Protein AF-Q54TP8-F1 (afdb_monomer_lite)

pLDDT: mean 72.84, std 18.99, range [37.91, 97.94]

Structure (mmCIF, N/CA/C/O backbone):
data_AF-Q54TP8-F1
#
_entry.id   AF-Q54TP8-F1
#
loop_
_atom_site.group_PDB
_atom_site.id
_atom_site.type_symbol
_atom_site.label_atom_id
_atom_site.label_alt_id
_atom_site.label_comp_id
_atom_site.label_asym_id
_atom_site.label_entity_id
_atom_site.label_seq_id
_atom_site.pdbx_PDB_ins_code
_atom_site.Cartn_x
_atom_site.Cartn_y
_atom_site.Cartn_z
_atom_site.occupancy
_atom_site.B_iso_or_equiv
_atom_site.auth_seq_id
_atom_site.auth_comp_id
_atom_site.auth_asym_id
_atom_site.auth_atom_id
_atom_site.pdbx_PDB_model_num
ATOM 1 N N . MET A 1 1 ? -31.332 37.525 30.337 1.00 57.44 1 MET A N 1
ATOM 2 C CA . MET A 1 1 ? -31.772 38.684 29.534 1.00 57.44 1 MET A CA 1
ATOM 3 C C . MET A 1 1 ? -30.845 38.764 28.338 1.00 57.44 1 MET A C 1
ATOM 5 O O . MET A 1 1 ? -29.649 38.846 28.588 1.00 57.44 1 MET A O 1
ATOM 9 N N . GLY A 1 2 ? -31.410 38.711 27.125 1.00 66.12 2 GLY A N 1
ATOM 10 C CA . GLY A 1 2 ? -30.726 38.804 25.822 1.00 66.12 2 GLY A CA 1
ATOM 11 C C . GLY A 1 2 ? -30.040 37.493 25.449 1.00 66.12 2 GLY A C 1
ATOM 12 O O . GLY A 1 2 ? -29.080 37.130 26.119 1.00 66.12 2 GLY A O 1
ATOM 13 N N . ASP A 1 3 ? -30.580 36.634 24.582 1.00 55.31 3 ASP A N 1
ATOM 14 C CA . ASP A 1 3 ? -30.895 36.825 23.150 1.00 55.31 3 ASP A CA 1
ATOM 15 C C . ASP A 1 3 ? -29.700 37.393 22.379 1.00 55.31 3 ASP A C 1
ATOM 17 O O . ASP A 1 3 ? -29.298 38.522 22.631 1.00 55.31 3 ASP A O 1
ATOM 21 N N . ASP A 1 4 ? -29.116 36.577 21.494 1.00 69.31 4 ASP A N 1
ATOM 22 C CA . ASP A 1 4 ? -28.854 36.977 20.109 1.00 69.31 4 ASP A CA 1
ATOM 23 C C . ASP A 1 4 ? -28.395 35.774 19.270 1.00 69.31 4 ASP A C 1
ATOM 25 O O . ASP A 1 4 ? -27.324 35.184 19.440 1.00 69.31 4 ASP A O 1
ATOM 29 N N . GLU A 1 5 ? -29.291 35.419 18.357 1.00 64.38 5 GLU A N 1
ATOM 30 C CA . GLU A 1 5 ? -29.108 34.558 17.203 1.00 64.38 5 GLU A CA 1
ATOM 31 C C . GLU A 1 5 ? -28.088 35.181 16.234 1.00 64.38 5 GLU A C 1
ATOM 33 O O . GLU A 1 5 ? -28.060 36.391 16.017 1.00 64.38 5 GLU A O 1
ATOM 38 N N . SER A 1 6 ? -27.277 34.352 15.577 1.00 70.69 6 SER A N 1
ATOM 39 C CA . SER A 1 6 ? -26.667 34.742 14.302 1.00 70.69 6 SER A CA 1
ATOM 40 C C . SER A 1 6 ? -26.663 33.561 13.341 1.00 70.69 6 SER A C 1
ATOM 42 O O . SER A 1 6 ? -25.730 32.761 13.263 1.00 70.69 6 SER A O 1
ATOM 44 N N . ASP A 1 7 ? -27.763 33.477 12.597 1.00 67.62 7 ASP A N 1
ATOM 45 C CA . ASP A 1 7 ? -27.861 32.753 11.340 1.00 67.62 7 ASP A CA 1
ATOM 46 C C . ASP A 1 7 ? -26.843 33.314 10.346 1.00 67.62 7 ASP A C 1
ATOM 48 O O . ASP A 1 7 ? -26.877 34.499 10.009 1.00 67.62 7 ASP A O 1
ATOM 52 N N . ASN A 1 8 ? -25.962 32.462 9.819 1.00 70.31 8 ASN A N 1
ATOM 53 C CA . ASN A 1 8 ? -25.185 32.811 8.635 1.00 70.31 8 ASN A CA 1
ATOM 54 C C . ASN A 1 8 ? -25.385 31.767 7.539 1.00 70.31 8 ASN A C 1
ATOM 56 O O . ASN A 1 8 ? -24.716 30.738 7.437 1.00 70.31 8 ASN A O 1
ATOM 60 N N . ASN A 1 9 ? -26.392 32.092 6.743 1.00 61.91 9 ASN A N 1
ATOM 61 C CA . ASN A 1 9 ? -26.850 31.458 5.530 1.00 61.91 9 ASN A CA 1
ATOM 62 C C . ASN A 1 9 ? -25.880 31.843 4.398 1.00 61.91 9 ASN A C 1
ATOM 64 O O . ASN A 1 9 ? -25.822 33.014 4.028 1.00 61.91 9 ASN A O 1
ATOM 68 N N . ASN A 1 10 ? -25.117 30.903 3.828 1.00 66.81 10 ASN A N 1
ATOM 69 C CA . ASN A 1 10 ? -24.428 31.173 2.562 1.00 66.81 10 ASN A CA 1
ATOM 70 C C . ASN A 1 10 ? -24.664 30.057 1.546 1.00 66.81 10 ASN A C 1
ATOM 72 O O . ASN A 1 10 ? -24.000 29.023 1.492 1.00 66.81 10 ASN A O 1
ATOM 76 N N . ASN A 1 11 ? -25.695 30.337 0.765 1.00 61.53 11 ASN A N 1
ATOM 77 C CA . ASN A 1 11 ? -26.184 29.662 -0.411 1.00 61.53 11 ASN A CA 1
ATOM 78 C C . ASN A 1 11 ? -25.248 30.013 -1.581 1.00 61.53 11 ASN A C 1
ATOM 80 O O . ASN A 1 11 ? -25.174 31.183 -1.954 1.00 61.53 11 ASN A O 1
ATOM 84 N N . ASN A 1 12 ? -24.543 29.049 -2.184 1.00 63.78 12 ASN A N 1
ATOM 85 C CA . ASN A 1 12 ? -24.011 29.279 -3.527 1.00 63.78 12 ASN A CA 1
ATOM 86 C C . ASN A 1 12 ? -24.252 28.092 -4.458 1.00 63.78 12 ASN A C 1
ATOM 88 O O . ASN A 1 12 ? -23.698 27.001 -4.333 1.00 63.78 12 ASN A O 1
ATOM 92 N N . ASN A 1 13 ? -25.142 28.396 -5.385 1.00 60.69 13 ASN A N 1
ATOM 93 C CA . ASN A 1 13 ? -25.721 27.621 -6.450 1.00 60.69 13 ASN A CA 1
ATOM 94 C C . ASN A 1 13 ? -24.788 27.739 -7.664 1.00 60.69 13 ASN A C 1
ATOM 96 O O . ASN A 1 13 ? -24.567 28.852 -8.137 1.00 60.69 13 ASN A O 1
ATOM 100 N N . ASN A 1 14 ? -24.251 26.639 -8.204 1.00 64.75 14 ASN A N 1
ATOM 101 C CA . ASN A 1 14 ? -23.833 26.674 -9.604 1.00 64.75 14 ASN A CA 1
ATOM 102 C C . ASN A 1 14 ? -24.170 25.384 -10.351 1.00 64.75 14 ASN A C 1
ATOM 104 O O . ASN A 1 14 ? -23.615 24.308 -10.145 1.00 64.75 14 ASN A O 1
ATOM 108 N N . ASN A 1 15 ? -25.135 25.596 -11.227 1.00 61.22 15 ASN A N 1
ATOM 109 C CA . ASN A 1 15 ? -25.787 24.741 -12.184 1.00 61.22 15 ASN A CA 1
ATOM 110 C C . ASN A 1 15 ? -24.964 24.763 -13.483 1.00 61.22 15 ASN A C 1
ATOM 112 O O . ASN A 1 15 ? -24.790 25.845 -14.036 1.00 61.22 15 ASN A O 1
ATOM 116 N N . ASN A 1 16 ? -24.503 23.624 -14.017 1.00 58.94 16 ASN A N 1
ATOM 117 C CA . ASN A 1 16 ? -24.503 23.485 -15.477 1.00 58.94 16 ASN A CA 1
ATOM 118 C C . ASN A 1 16 ? -24.543 22.034 -15.980 1.00 58.94 16 ASN A C 1
ATOM 120 O O . ASN A 1 16 ? -23.569 21.284 -15.979 1.00 58.94 16 ASN A O 1
ATOM 124 N N . ASN A 1 17 ? -25.740 21.730 -16.447 1.00 55.47 17 ASN A N 1
ATOM 125 C CA . ASN A 1 17 ? -26.197 20.755 -17.417 1.00 55.47 17 ASN A CA 1
ATOM 126 C C . ASN A 1 17 ? -25.267 20.608 -18.649 1.00 55.47 17 ASN A C 1
ATOM 128 O O . ASN A 1 17 ? -25.002 21.597 -19.328 1.00 55.47 17 ASN A O 1
ATOM 132 N N . ASN A 1 18 ? -24.866 19.386 -19.030 1.00 61.72 18 ASN A N 1
ATOM 133 C CA . ASN A 1 18 ? -24.857 19.057 -20.459 1.00 61.72 18 ASN A CA 1
ATOM 134 C C . ASN A 1 18 ? -25.112 17.572 -20.741 1.00 61.72 18 ASN A C 1
ATOM 136 O O . ASN A 1 18 ? -24.352 16.671 -20.394 1.00 61.72 18 ASN A O 1
ATOM 140 N N . ASN A 1 19 ? -26.235 17.408 -21.414 1.00 57.72 19 ASN A N 1
ATOM 141 C CA . ASN A 1 19 ? -26.894 16.244 -21.949 1.00 57.72 19 ASN A CA 1
ATOM 142 C C . ASN A 1 19 ? -26.177 15.808 -23.239 1.00 57.72 19 ASN A C 1
ATOM 144 O O . ASN A 1 19 ? -26.088 16.608 -24.168 1.00 57.72 19 ASN A O 1
ATOM 148 N N . ASN A 1 20 ? -25.712 14.559 -23.357 1.00 61.12 20 ASN A N 1
ATOM 149 C CA . ASN A 1 20 ? -25.677 13.956 -24.688 1.00 61.12 20 ASN A CA 1
ATOM 150 C C . ASN A 1 20 ? -25.974 12.456 -24.676 1.00 61.12 20 ASN A C 1
ATOM 152 O O . ASN A 1 20 ? -25.238 11.619 -24.157 1.00 61.12 20 ASN A O 1
ATOM 156 N N . ASN A 1 21 ? -27.117 12.202 -25.285 1.00 58.47 21 ASN A N 1
ATOM 157 C CA . ASN A 1 21 ? -27.838 10.980 -25.531 1.00 58.47 21 ASN A CA 1
ATOM 158 C C . ASN A 1 21 ? -27.274 10.319 -26.801 1.00 58.47 21 ASN A C 1
ATOM 160 O O . ASN A 1 21 ? -27.244 10.974 -27.839 1.00 58.47 21 ASN A O 1
ATOM 164 N N . ASN A 1 22 ? -26.869 9.044 -26.764 1.00 60.72 22 ASN A N 1
ATOM 165 C CA . ASN A 1 22 ? -26.889 8.226 -27.985 1.00 60.72 22 ASN A CA 1
ATOM 166 C C . ASN A 1 22 ? -27.047 6.722 -27.706 1.00 60.72 22 ASN A C 1
ATOM 168 O O . ASN A 1 22 ? -26.102 5.939 -27.689 1.00 60.72 22 ASN A O 1
ATOM 172 N N . ASN A 1 23 ? -28.298 6.366 -27.442 1.00 59.50 23 ASN A N 1
ATOM 173 C CA . ASN A 1 23 ? -29.047 5.257 -28.028 1.00 59.50 23 ASN A CA 1
ATOM 174 C C . ASN A 1 23 ? -28.339 4.431 -29.138 1.00 59.50 23 ASN A C 1
ATOM 176 O O . ASN A 1 23 ? -28.183 4.933 -30.247 1.00 59.50 23 ASN A O 1
ATOM 180 N N . ASN A 1 24 ? -28.025 3.147 -28.893 1.00 59.34 24 ASN A N 1
ATOM 181 C CA . ASN A 1 24 ? -28.313 2.072 -29.862 1.00 59.34 24 ASN A CA 1
ATOM 182 C C . ASN A 1 24 ? -28.157 0.653 -29.266 1.00 59.34 24 ASN A C 1
ATOM 184 O O . ASN A 1 24 ? -27.062 0.292 -28.851 1.00 59.34 24 ASN A O 1
ATOM 188 N N . ASN A 1 25 ? -29.255 -0.121 -29.314 1.00 56.53 25 ASN A N 1
ATOM 189 C CA . ASN A 1 25 ? -29.382 -1.549 -29.684 1.00 56.53 25 ASN A CA 1
ATOM 190 C C . ASN A 1 25 ? -28.410 -2.612 -29.118 1.00 56.53 25 ASN A C 1
ATOM 192 O O . ASN A 1 25 ? -27.203 -2.461 -29.161 1.00 56.53 25 ASN A O 1
ATOM 196 N N . ASN A 1 26 ? -28.797 -3.845 -28.789 1.00 53.12 26 ASN A N 1
ATOM 197 C CA . ASN A 1 26 ? -30.068 -4.565 -28.706 1.00 53.12 26 ASN A CA 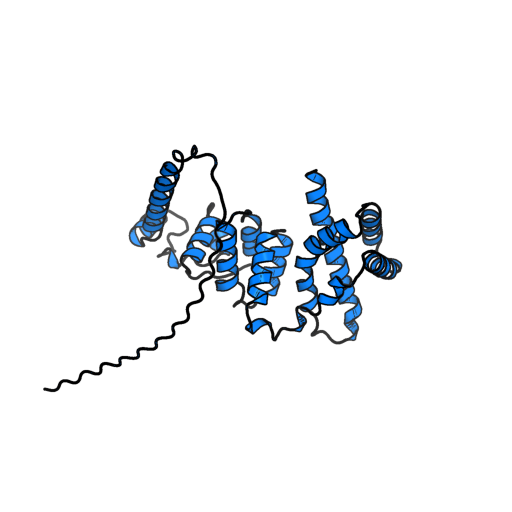1
ATOM 198 C C . ASN A 1 26 ? -29.696 -5.955 -28.142 1.00 53.12 26 ASN A C 1
ATOM 200 O O . ASN A 1 26 ? -28.798 -6.605 -28.667 1.00 53.12 26 ASN A O 1
ATOM 204 N N . ASN A 1 27 ? -30.396 -6.396 -27.100 1.00 49.09 27 ASN A N 1
ATOM 205 C CA . ASN A 1 27 ? -30.945 -7.748 -26.971 1.00 49.09 27 ASN A CA 1
ATOM 206 C C . ASN A 1 27 ? -30.057 -8.961 -27.353 1.00 49.09 27 ASN A C 1
ATOM 208 O O . ASN A 1 27 ? -30.131 -9.427 -28.486 1.00 49.09 27 ASN A O 1
ATOM 212 N N . ASN A 1 28 ? -29.355 -9.578 -26.387 1.00 54.19 28 ASN A N 1
ATOM 213 C CA . ASN A 1 28 ? -29.542 -11.020 -26.163 1.00 54.19 28 ASN A CA 1
ATOM 214 C C . ASN A 1 28 ? -28.994 -11.553 -24.822 1.00 54.19 28 ASN A C 1
ATOM 216 O O . ASN A 1 28 ? -27.861 -11.290 -24.432 1.00 54.19 28 ASN A O 1
ATOM 220 N N . ASN A 1 29 ? -29.793 -12.452 -24.247 1.00 51.81 29 ASN A N 1
ATOM 221 C CA . ASN A 1 29 ? -29.471 -13.495 -23.271 1.00 51.81 29 ASN A CA 1
ATOM 222 C C . ASN A 1 29 ? -29.528 -13.186 -21.760 1.00 51.81 29 ASN A C 1
ATOM 224 O O . ASN A 1 29 ? -28.560 -13.210 -21.001 1.00 51.81 29 ASN A O 1
ATOM 228 N N . ASN A 1 30 ? -30.778 -13.008 -21.346 1.00 58.78 30 ASN A N 1
ATOM 229 C CA . ASN A 1 30 ? -31.331 -13.086 -20.006 1.00 58.78 30 ASN A CA 1
ATOM 230 C C . ASN A 1 30 ? -31.269 -14.535 -19.456 1.00 58.78 30 ASN A C 1
ATOM 232 O O . ASN A 1 30 ? -32.257 -15.255 -19.561 1.00 58.78 30 ASN A O 1
ATOM 236 N N . ASN A 1 31 ? -30.136 -15.005 -18.908 1.00 58.94 31 ASN A N 1
ATOM 237 C CA . ASN A 1 31 ? -30.144 -16.263 -18.129 1.00 58.94 31 ASN A CA 1
ATOM 238 C C . ASN A 1 31 ? -29.062 -16.416 -17.040 1.00 58.94 31 ASN A C 1
ATOM 240 O O . ASN A 1 31 ? -28.617 -17.528 -16.774 1.00 58.94 31 ASN A O 1
ATOM 244 N N . ASN A 1 32 ? -28.624 -15.339 -16.377 1.00 57.62 32 ASN A N 1
ATOM 245 C CA . ASN A 1 32 ? -27.671 -15.477 -15.258 1.00 57.62 32 ASN A CA 1
ATOM 246 C C . ASN A 1 32 ? -28.102 -14.797 -13.949 1.00 57.62 32 ASN A C 1
ATOM 248 O O . ASN A 1 32 ? -27.278 -14.507 -13.085 1.00 57.62 32 ASN A O 1
ATOM 252 N N . ASN A 1 33 ? -29.402 -14.550 -13.769 1.00 59.94 33 ASN A N 1
ATOM 253 C CA . ASN A 1 33 ? -29.879 -13.716 -12.664 1.00 59.94 33 ASN A CA 1
ATOM 254 C C . ASN A 1 33 ? -30.047 -14.441 -11.313 1.00 59.94 33 ASN A C 1
ATOM 256 O O . ASN A 1 33 ? -30.589 -13.849 -10.386 1.00 59.94 33 ASN A O 1
ATOM 260 N N . ASN A 1 34 ? -29.595 -15.695 -11.166 1.00 64.25 34 ASN A N 1
ATOM 261 C CA . ASN A 1 34 ? -29.827 -16.457 -9.929 1.00 64.25 34 ASN A CA 1
ATOM 262 C C . ASN A 1 34 ? -28.586 -16.700 -9.056 1.00 64.25 34 ASN A C 1
ATOM 264 O O . ASN A 1 34 ? -28.716 -17.290 -7.989 1.00 64.25 34 ASN A O 1
ATOM 268 N N . ASN A 1 35 ? -27.396 -16.223 -9.448 1.00 58.62 35 ASN A N 1
ATOM 269 C CA . ASN A 1 35 ? -26.186 -16.419 -8.633 1.00 58.62 35 ASN A CA 1
ATOM 270 C C . ASN A 1 35 ? -25.758 -15.186 -7.816 1.00 58.62 35 ASN A C 1
ATOM 272 O O . ASN A 1 35 ? -24.772 -15.239 -7.086 1.00 58.62 35 ASN A O 1
ATOM 276 N N . ASN A 1 36 ? -26.499 -14.073 -7.893 1.00 62.78 36 ASN A N 1
ATOM 277 C CA . ASN A 1 36 ? -26.079 -12.825 -7.246 1.00 62.78 36 ASN A CA 1
ATOM 278 C C . ASN A 1 36 ? -26.488 -12.710 -5.764 1.00 62.78 36 ASN A C 1
ATOM 280 O O . ASN A 1 36 ? -26.006 -11.829 -5.057 1.00 62.78 36 ASN A O 1
ATOM 284 N N . ASN A 1 37 ? -27.351 -13.600 -5.255 1.00 68.00 37 ASN A N 1
ATOM 285 C CA . ASN A 1 37 ? -27.858 -13.459 -3.885 1.00 68.00 37 ASN A CA 1
ATOM 286 C C . ASN A 1 37 ? -26.892 -14.000 -2.813 1.00 68.00 37 ASN A C 1
ATOM 288 O O . ASN A 1 37 ? -26.963 -13.592 -1.655 1.00 68.00 37 ASN A O 1
ATOM 292 N N . ASN A 1 38 ? -25.950 -14.878 -3.181 1.00 68.88 38 ASN A N 1
ATOM 293 C CA . ASN A 1 38 ? -25.043 -15.484 -2.200 1.00 68.88 38 ASN A CA 1
ATOM 294 C C . ASN A 1 38 ? -23.896 -14.546 -1.784 1.00 68.88 38 ASN A C 1
ATOM 296 O O . ASN A 1 38 ? -23.359 -14.665 -0.684 1.00 68.88 38 ASN A O 1
ATOM 300 N N . ASN A 1 39 ? -23.558 -13.559 -2.621 1.00 71.69 39 ASN A N 1
ATOM 301 C CA . ASN A 1 39 ? -22.473 -12.621 -2.323 1.00 71.69 39 ASN A CA 1
ATOM 302 C C . ASN A 1 39 ? -22.847 -11.615 -1.216 1.00 71.69 39 ASN A C 1
ATOM 304 O O . ASN A 1 39 ? -21.978 -11.060 -0.546 1.00 71.69 39 ASN A O 1
ATOM 308 N N . ASN A 1 40 ? -24.147 -11.412 -0.973 1.00 79.94 40 ASN A N 1
ATOM 309 C CA . ASN A 1 40 ? -24.623 -10.414 -0.018 1.00 79.94 40 ASN A CA 1
ATOM 310 C C . ASN A 1 40 ? -24.490 -10.872 1.452 1.00 79.94 40 ASN A C 1
ATOM 312 O O . ASN A 1 40 ? -24.347 -10.041 2.349 1.00 79.94 40 ASN A O 1
ATOM 316 N N . ASN A 1 41 ? -24.498 -12.186 1.717 1.00 81.56 41 ASN A N 1
ATOM 317 C CA . ASN A 1 41 ? -24.356 -12.720 3.078 1.00 81.56 41 ASN A CA 1
ATOM 318 C C . ASN A 1 41 ? -22.909 -12.674 3.590 1.00 81.56 41 ASN A C 1
ATOM 320 O O . ASN A 1 41 ? -22.696 -12.346 4.758 1.00 81.56 41 ASN A O 1
ATOM 324 N N . ASN A 1 42 ? -21.916 -12.926 2.729 1.00 82.88 42 ASN A N 1
ATOM 325 C CA . ASN A 1 42 ? -20.504 -12.857 3.126 1.00 82.88 42 ASN A CA 1
ATOM 326 C C . ASN A 1 42 ? -20.114 -11.445 3.582 1.00 82.88 42 ASN A C 1
ATOM 328 O O . ASN A 1 42 ? -19.457 -11.292 4.610 1.00 82.88 42 ASN A O 1
ATOM 332 N N . ASN A 1 43 ? -20.622 -10.418 2.895 1.00 87.69 43 ASN A N 1
ATOM 333 C CA . ASN A 1 43 ? -20.353 -9.025 3.244 1.00 87.69 43 ASN A CA 1
ATOM 334 C C . ASN A 1 43 ? -20.926 -8.646 4.628 1.00 87.69 43 ASN A C 1
ATOM 336 O O . ASN A 1 43 ? -20.295 -7.921 5.392 1.00 87.69 43 ASN A O 1
ATOM 340 N N . LYS A 1 44 ? -22.095 -9.185 5.020 1.00 91.88 44 LYS A N 1
ATOM 341 C CA . LYS A 1 44 ? -22.668 -8.939 6.361 1.00 91.88 44 LYS A CA 1
ATOM 342 C C . LYS A 1 44 ? -21.796 -9.510 7.478 1.00 91.88 44 LYS A C 1
ATOM 344 O O . LYS A 1 44 ? -21.578 -8.828 8.478 1.00 91.88 44 LYS A O 1
ATOM 349 N N . ASN A 1 45 ? -21.295 -10.734 7.307 1.00 91.00 45 ASN A N 1
ATOM 350 C CA . ASN A 1 45 ? -20.427 -11.373 8.297 1.00 91.00 45 ASN A CA 1
ATOM 351 C C . ASN A 1 45 ? -19.091 -10.639 8.426 1.00 91.00 45 ASN A C 1
ATOM 353 O O . ASN A 1 45 ? -18.612 -10.449 9.540 1.00 91.00 45 ASN A O 1
ATOM 357 N N . GLU A 1 46 ? -18.527 -10.171 7.313 1.00 88.81 46 GLU A N 1
ATOM 358 C CA . GLU A 1 46 ? -17.303 -9.370 7.315 1.00 88.81 46 GLU A CA 1
ATOM 359 C C . GLU A 1 46 ? -17.500 -8.028 8.041 1.00 88.81 46 GLU A C 1
ATOM 361 O O . GLU A 1 46 ? -16.712 -7.668 8.916 1.00 88.81 46 GLU A O 1
ATOM 366 N N . ILE A 1 47 ? -18.600 -7.320 7.759 1.00 90.88 47 ILE A N 1
ATOM 367 C CA . ILE A 1 47 ? -18.950 -6.078 8.465 1.00 90.88 47 ILE A CA 1
ATOM 368 C C . ILE A 1 47 ? -19.098 -6.327 9.973 1.00 90.88 47 ILE A C 1
ATOM 370 O O . ILE A 1 47 ? -18.616 -5.529 10.777 1.00 90.88 47 ILE A O 1
ATOM 374 N N . LEU A 1 48 ? -19.766 -7.414 10.376 1.00 91.94 48 LEU A N 1
ATOM 375 C CA . LEU A 1 48 ? -19.913 -7.776 11.789 1.00 91.94 48 LEU A CA 1
ATOM 376 C C . LEU A 1 48 ? -18.568 -8.130 12.430 1.00 91.94 48 LEU A C 1
ATOM 378 O O . LEU A 1 48 ? -18.297 -7.670 13.537 1.00 91.94 48 LEU A O 1
ATOM 382 N N . PHE A 1 49 ? -17.716 -8.882 11.731 1.00 91.81 49 PHE A N 1
ATOM 383 C CA . PHE A 1 49 ? -16.375 -9.225 12.197 1.00 91.81 49 PHE A CA 1
ATOM 384 C C . PHE A 1 49 ? -15.560 -7.966 12.507 1.00 91.81 49 PHE A C 1
ATOM 386 O O . PHE A 1 49 ? -15.085 -7.818 13.631 1.00 91.81 49 PHE A O 1
ATOM 393 N N . TRP A 1 50 ? -15.471 -7.017 11.570 1.00 91.19 50 TRP A N 1
ATOM 394 C CA . TRP A 1 50 ? -14.714 -5.780 11.789 1.00 91.19 50 TRP A CA 1
ATOM 395 C C . TRP A 1 50 ? -15.335 -4.882 12.861 1.00 91.19 50 TRP A C 1
ATOM 397 O O . TRP A 1 50 ? -14.609 -4.241 13.617 1.00 91.19 50 TRP A O 1
ATOM 407 N N . LYS A 1 51 ? -16.668 -4.869 12.999 1.00 91.31 51 LYS A N 1
ATOM 408 C CA . LYS A 1 51 ? -17.337 -4.173 14.113 1.00 91.31 51 LYS A CA 1
ATOM 409 C C . LYS A 1 51 ? -16.945 -4.747 15.473 1.00 91.31 51 LYS A C 1
ATOM 411 O O . LYS A 1 51 ? -16.693 -3.981 16.398 1.00 91.31 51 LYS A O 1
ATOM 416 N N . VAL A 1 52 ? -16.892 -6.073 15.593 1.00 88.62 52 VAL A N 1
ATOM 417 C CA . VAL A 1 52 ? -16.451 -6.748 16.822 1.00 88.62 52 VAL A CA 1
ATOM 418 C C . VAL A 1 52 ? -14.962 -6.503 17.059 1.00 88.62 52 VAL A C 1
ATOM 420 O O . VAL A 1 52 ? -14.575 -6.167 18.173 1.00 88.62 52 VAL A O 1
ATOM 423 N N . PHE A 1 53 ? -14.142 -6.599 16.012 1.00 88.31 53 PHE A N 1
ATOM 424 C CA . PHE A 1 53 ? -12.695 -6.399 16.092 1.00 88.31 53 PHE A CA 1
ATOM 425 C C . PHE A 1 53 ? -12.310 -4.976 16.520 1.00 88.31 53 PHE A C 1
ATOM 427 O O . PHE A 1 53 ? -11.348 -4.798 17.255 1.00 88.31 53 PHE A O 1
ATOM 434 N N . ARG A 1 54 ? -13.075 -3.960 16.105 1.00 89.31 54 ARG A N 1
ATOM 435 C CA . ARG A 1 54 ? -12.857 -2.555 16.494 1.00 89.31 54 ARG A CA 1
ATOM 436 C C . ARG A 1 54 ? -13.476 -2.182 17.845 1.00 89.31 54 ARG A C 1
ATOM 438 O O . ARG A 1 54 ? -13.237 -1.085 18.338 1.00 89.31 54 ARG A O 1
ATOM 445 N N . ASN A 1 55 ? -14.297 -3.045 18.447 1.00 91.38 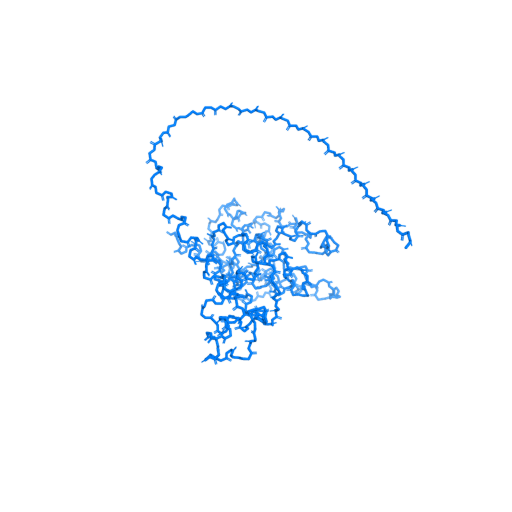55 ASN A N 1
ATOM 446 C CA . ASN A 1 55 ? -14.882 -2.764 19.754 1.00 91.38 55 ASN A CA 1
ATOM 447 C C . ASN A 1 55 ? -13.806 -2.889 20.840 1.00 91.38 55 ASN A C 1
ATOM 449 O O . ASN A 1 55 ? -13.326 -3.987 21.091 1.00 91.38 55 ASN A O 1
ATOM 453 N N . ILE A 1 56 ? -13.476 -1.785 21.513 1.00 87.44 56 ILE A N 1
ATOM 454 C CA . ILE A 1 56 ? -12.384 -1.708 22.499 1.00 87.44 56 ILE A CA 1
ATOM 455 C C . ILE A 1 56 ? -12.504 -2.781 23.592 1.00 87.44 56 ILE A C 1
ATOM 457 O O . ILE A 1 56 ? -11.531 -3.465 23.901 1.00 87.44 56 ILE A O 1
ATOM 461 N N . TYR A 1 57 ? -13.700 -2.986 24.152 1.00 90.94 57 TYR A N 1
ATOM 462 C CA . TYR A 1 57 ? -13.904 -3.949 25.237 1.00 90.94 57 TYR A CA 1
ATOM 463 C C . TYR A 1 57 ? -13.735 -5.394 24.770 1.00 90.94 57 TYR A C 1
ATOM 465 O O . TYR A 1 57 ? -13.059 -6.180 25.435 1.00 90.94 57 TYR A O 1
ATOM 473 N N . ILE A 1 58 ? -14.327 -5.744 23.625 1.00 88.81 58 ILE A N 1
ATOM 474 C CA . ILE A 1 58 ? -14.220 -7.100 23.076 1.00 88.81 58 ILE A CA 1
ATOM 475 C C . ILE A 1 58 ? -12.796 -7.359 22.584 1.00 88.81 58 ILE A C 1
ATOM 477 O O . ILE A 1 58 ? -12.246 -8.418 22.871 1.00 88.81 58 ILE A O 1
ATOM 481 N N . PHE A 1 59 ? -12.179 -6.391 21.904 1.00 86.12 59 PHE A N 1
ATOM 482 C CA . PHE A 1 59 ? -10.790 -6.465 21.464 1.00 86.12 59 PHE A CA 1
ATOM 483 C C . PHE A 1 59 ? -9.871 -6.721 22.656 1.00 86.12 59 PHE A C 1
ATOM 485 O O . PHE A 1 59 ? -9.186 -7.739 22.684 1.00 86.12 59 PHE A O 1
ATOM 492 N N . LYS A 1 60 ? -9.931 -5.877 23.692 1.00 85.69 60 LYS A N 1
ATOM 493 C CA . LYS A 1 60 ? -9.126 -6.044 24.904 1.00 85.69 60 LYS A CA 1
ATOM 494 C C . LYS A 1 60 ? -9.361 -7.398 25.569 1.00 85.69 60 LYS A C 1
ATOM 496 O O . LYS A 1 60 ? -8.402 -8.028 25.992 1.00 85.69 60 LYS A O 1
ATOM 501 N N . TYR A 1 61 ? -10.607 -7.867 25.642 1.00 86.38 61 TYR A N 1
ATOM 502 C CA . TYR A 1 61 ? -10.930 -9.168 26.234 1.00 86.38 61 TYR A CA 1
ATOM 503 C C . TYR A 1 61 ? -10.399 -10.354 25.411 1.00 86.38 61 TYR A C 1
ATOM 505 O O . TYR A 1 61 ? -9.869 -11.310 25.969 1.00 86.38 61 TYR A O 1
ATOM 513 N N . ILE A 1 62 ? -10.506 -10.301 24.080 1.00 84.88 62 ILE A N 1
ATOM 514 C CA . ILE A 1 62 ? -9.959 -11.335 23.191 1.00 84.88 62 ILE A CA 1
ATOM 515 C C . ILE A 1 62 ? -8.428 -11.325 23.266 1.00 84.88 62 ILE A C 1
ATOM 517 O O . ILE 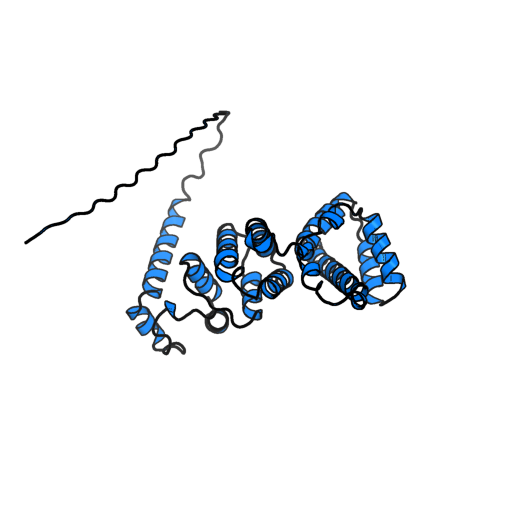A 1 62 ? -7.810 -12.379 23.417 1.00 84.88 62 ILE A O 1
ATOM 521 N N . PHE A 1 63 ? -7.817 -10.142 23.190 1.00 81.88 63 PHE A N 1
ATOM 522 C CA . PHE A 1 63 ? -6.371 -9.965 23.091 1.00 81.88 63 PHE A CA 1
ATOM 523 C C . PHE A 1 63 ? -5.637 -9.916 24.435 1.00 81.88 63 PHE A C 1
ATOM 525 O O . PHE A 1 63 ? -4.409 -9.983 24.439 1.00 81.88 63 PHE A O 1
ATOM 532 N N . SER A 1 64 ? -6.338 -9.913 25.576 1.00 83.94 64 SER A N 1
ATOM 533 C CA . SER A 1 64 ? -5.710 -9.941 26.908 1.00 83.94 64 SER A CA 1
ATOM 534 C C . SER A 1 64 ? -4.842 -11.176 27.139 1.00 83.94 64 SER A C 1
ATOM 536 O O . SER A 1 64 ? -3.951 -11.147 27.979 1.00 83.94 64 SER A O 1
ATOM 538 N N . ASN A 1 65 ? -5.101 -12.261 26.404 1.00 80.94 65 ASN A N 1
ATOM 539 C CA . ASN A 1 65 ? -4.337 -13.509 26.475 1.00 80.94 65 ASN A CA 1
ATOM 540 C C . ASN A 1 65 ? -3.224 -13.606 25.419 1.00 80.94 65 ASN A C 1
ATOM 542 O O . ASN A 1 65 ? -2.537 -14.623 25.333 1.00 80.94 65 ASN A O 1
ATOM 546 N N . PHE A 1 66 ? -3.058 -12.583 24.581 1.00 80.44 66 PHE A N 1
ATOM 547 C CA . PHE A 1 66 ? -2.070 -12.565 23.510 1.00 80.44 66 PHE A CA 1
ATOM 548 C C . PHE A 1 66 ? -0.901 -11.650 23.878 1.00 80.44 66 PHE A C 1
ATOM 550 O O . PHE A 1 66 ? -1.003 -10.795 24.751 1.00 80.44 66 PHE A O 1
ATOM 557 N N . LYS A 1 67 ? 0.207 -11.777 23.139 1.00 77.12 67 LYS A N 1
ATOM 558 C CA . LYS A 1 67 ? 1.398 -10.907 23.236 1.00 77.12 67 LYS A CA 1
ATOM 559 C C . LYS A 1 67 ? 1.075 -9.400 23.144 1.00 77.12 67 LYS A C 1
ATOM 561 O O . LYS A 1 67 ? 1.896 -8.570 23.502 1.00 77.12 67 LYS A O 1
ATOM 566 N N . TYR A 1 68 ? -0.116 -9.068 22.658 1.00 68.69 68 TYR A N 1
ATOM 567 C CA . TYR A 1 68 ? -0.625 -7.722 22.429 1.00 68.69 68 TYR A CA 1
ATOM 568 C C . TYR A 1 68 ? -1.568 -7.233 23.523 1.00 68.69 68 TYR A C 1
ATOM 570 O O . TYR A 1 68 ? -2.296 -6.279 23.287 1.00 68.69 68 TYR A O 1
ATOM 578 N N . SER A 1 69 ? -1.536 -7.827 24.719 1.00 75.25 69 SER A N 1
ATOM 579 C CA . SER A 1 69 ? -2.275 -7.314 25.878 1.00 75.25 69 SER A CA 1
ATOM 580 C C . SER A 1 69 ? -1.919 -5.863 26.231 1.00 75.25 69 SER A C 1
ATOM 582 O O . SER A 1 69 ? -2.689 -5.200 26.919 1.00 75.25 69 SER A O 1
ATOM 584 N N . GLU A 1 70 ? -0.745 -5.391 25.794 1.00 76.12 70 GLU A N 1
ATOM 585 C CA . GLU A 1 70 ? -0.297 -4.001 25.939 1.00 76.12 70 GLU A CA 1
ATOM 586 C C . GLU A 1 70 ? -1.060 -3.027 25.037 1.00 76.12 70 GLU A C 1
ATOM 588 O O . GLU A 1 70 ? -1.204 -1.866 25.407 1.00 76.12 70 GLU A O 1
ATOM 593 N N . TYR A 1 71 ? -1.563 -3.486 23.885 1.00 74.25 71 TYR A N 1
ATOM 594 C CA . TYR A 1 71 ? -2.408 -2.659 23.033 1.00 74.25 71 TYR A CA 1
ATOM 595 C C . TYR A 1 71 ? -3.776 -2.537 23.688 1.00 74.25 71 TYR A C 1
ATOM 597 O O . TYR A 1 71 ? -4.504 -3.522 23.852 1.00 74.25 71 TYR A O 1
ATOM 605 N N . SER A 1 72 ? -4.116 -1.317 24.083 1.00 76.62 72 SER A N 1
ATOM 606 C CA . SER A 1 72 ? -5.387 -1.039 24.728 1.00 76.62 72 SER A CA 1
ATOM 607 C C . SER A 1 72 ? -6.525 -0.993 23.705 1.00 76.62 72 SER A C 1
ATOM 609 O O . SER A 1 72 ? -7.659 -1.355 24.031 1.00 76.62 72 SER A O 1
ATOM 611 N N . GLU A 1 73 ? -6.209 -0.630 22.454 1.00 85.94 73 GLU A N 1
ATOM 612 C CA . GLU A 1 73 ? -7.192 -0.348 21.408 1.00 85.94 73 GLU A CA 1
ATOM 613 C C . GLU A 1 73 ? -6.701 -0.761 20.010 1.00 85.94 73 GLU A C 1
ATOM 615 O O . GLU A 1 73 ? -5.513 -0.701 19.693 1.00 85.94 73 GLU A O 1
ATOM 620 N N . TYR A 1 74 ? -7.635 -1.134 19.125 1.00 90.00 74 TYR A N 1
ATOM 621 C CA . TYR A 1 74 ? -7.327 -1.416 17.716 1.00 90.00 74 TYR A CA 1
ATOM 622 C C . TYR A 1 74 ? -6.655 -0.222 17.027 1.00 90.00 74 TYR A C 1
ATOM 624 O O . TYR A 1 74 ? -5.818 -0.409 16.144 1.00 90.00 74 TYR A O 1
ATOM 632 N N . ASP A 1 75 ? -6.991 1.005 17.423 1.00 91.31 75 ASP A N 1
ATOM 633 C CA . ASP A 1 75 ? -6.447 2.225 16.830 1.00 91.31 75 ASP A CA 1
ATOM 634 C C . ASP A 1 75 ? -4.946 2.407 17.099 1.00 91.31 75 ASP A C 1
ATOM 636 O O . ASP A 1 75 ? -4.241 2.896 16.216 1.00 91.31 75 ASP A O 1
ATOM 640 N N . GLU A 1 76 ? -4.429 1.876 18.212 1.00 92.00 76 GLU A N 1
ATOM 641 C CA . GLU A 1 76 ? -2.996 1.867 18.548 1.00 92.00 76 GLU A CA 1
ATOM 642 C C . GLU A 1 76 ? -2.174 0.893 17.689 1.00 92.00 76 GLU A C 1
ATOM 644 O O . GLU A 1 76 ? -0.946 0.971 17.642 1.00 92.00 76 GLU A O 1
ATOM 649 N N . LEU A 1 77 ? -2.829 -0.034 16.982 1.00 92.62 77 LEU A N 1
ATOM 650 C CA . LEU A 1 77 ? -2.172 -0.916 16.024 1.00 92.62 77 LEU A CA 1
ATOM 651 C C . LEU A 1 77 ? -1.893 -0.150 14.718 1.00 92.62 77 LEU A C 1
ATOM 653 O O . LEU A 1 77 ? -2.614 -0.291 13.730 1.00 92.62 77 LEU A O 1
ATOM 657 N N . ASP A 1 78 ? -0.881 0.713 14.727 1.00 95.56 78 ASP A N 1
ATOM 658 C CA . ASP A 1 78 ? -0.564 1.640 13.633 1.00 95.56 78 ASP A CA 1
ATOM 659 C C . ASP A 1 78 ? 0.727 1.267 12.874 1.00 95.56 78 ASP A C 1
ATOM 661 O O . ASP A 1 78 ? 0.850 1.524 11.675 1.00 95.56 78 ASP A O 1
ATOM 665 N N . SER A 1 79 ? 1.686 0.629 13.546 1.00 95.56 79 SER A N 1
ATOM 666 C CA . SER A 1 79 ? 2.971 0.249 12.960 1.00 95.56 79 SER A CA 1
ATOM 667 C C . SER A 1 79 ? 2.812 -0.899 11.969 1.00 95.56 79 SER A C 1
ATOM 669 O O . SER A 1 79 ? 2.580 -2.051 12.347 1.00 95.56 79 SER A O 1
ATOM 671 N N . ILE A 1 80 ? 3.016 -0.600 10.684 1.00 96.12 80 ILE A N 1
ATOM 672 C CA . ILE A 1 80 ? 2.951 -1.588 9.596 1.00 96.12 80 ILE A CA 1
ATOM 673 C C . ILE A 1 80 ? 3.932 -2.746 9.832 1.00 96.12 80 ILE A C 1
ATOM 675 O O . ILE A 1 80 ? 3.606 -3.900 9.553 1.00 96.12 80 ILE A O 1
ATOM 679 N N . ASP A 1 81 ? 5.122 -2.453 10.361 1.00 95.94 81 ASP A N 1
ATOM 680 C CA . ASP A 1 81 ? 6.130 -3.470 10.674 1.00 95.94 81 ASP A CA 1
ATOM 681 C C . ASP A 1 81 ? 5.629 -4.455 11.723 1.00 95.94 81 ASP A C 1
ATOM 683 O O . ASP A 1 81 ? 5.790 -5.667 11.557 1.00 95.94 81 ASP A O 1
ATOM 687 N N . ASN A 1 82 ? 5.021 -3.932 12.792 1.00 94.44 82 ASN A N 1
ATOM 688 C CA . ASN A 1 82 ? 4.447 -4.765 13.836 1.00 94.44 82 ASN A CA 1
ATOM 689 C C . ASN A 1 82 ? 3.303 -5.579 13.239 1.00 94.44 82 ASN A C 1
ATOM 691 O O . ASN A 1 82 ? 3.370 -6.798 13.283 1.00 94.44 82 ASN A O 1
ATOM 695 N N . ILE A 1 83 ? 2.342 -4.947 12.554 1.00 95.44 83 ILE A N 1
ATOM 696 C CA . ILE A 1 83 ? 1.193 -5.642 11.953 1.00 95.44 83 ILE A CA 1
ATOM 697 C C . ILE A 1 83 ? 1.626 -6.834 11.084 1.00 95.44 83 ILE A C 1
ATOM 699 O O . ILE A 1 83 ? 1.113 -7.938 11.259 1.00 95.44 83 ILE A O 1
ATOM 703 N N . ILE A 1 84 ? 2.584 -6.648 10.168 1.00 96.38 84 ILE A N 1
ATOM 704 C CA . ILE A 1 84 ? 3.038 -7.729 9.275 1.00 96.38 84 ILE A CA 1
ATOM 705 C C . ILE A 1 84 ? 3.790 -8.826 10.031 1.00 96.38 84 ILE A C 1
ATOM 707 O O . ILE A 1 84 ? 3.619 -10.006 9.725 1.00 96.38 84 ILE A O 1
ATOM 711 N N . ARG A 1 85 ? 4.650 -8.457 10.986 1.00 94.88 85 ARG A N 1
ATOM 712 C CA . ARG A 1 85 ? 5.443 -9.425 11.758 1.00 94.88 85 ARG A CA 1
ATOM 713 C C . ARG A 1 85 ? 4.562 -10.280 12.664 1.00 94.88 85 ARG A C 1
ATOM 715 O O . ARG A 1 85 ? 4.837 -11.460 12.863 1.00 94.88 85 ARG A O 1
ATOM 722 N N . ASP A 1 86 ? 3.539 -9.655 13.221 1.00 93.00 86 ASP A N 1
ATOM 723 C CA . ASP A 1 86 ? 2.856 -10.134 14.407 1.00 93.00 86 ASP A CA 1
ATOM 724 C C . ASP A 1 86 ? 1.486 -10.765 14.106 1.00 93.00 86 ASP A C 1
ATOM 726 O O . ASP A 1 86 ? 0.987 -11.551 14.915 1.00 93.00 86 ASP A O 1
ATOM 730 N N . TYR A 1 87 ? 0.907 -10.486 12.931 1.00 91.62 87 TYR A N 1
ATOM 731 C CA . TYR A 1 87 ? -0.404 -10.985 12.515 1.00 91.62 87 TYR A CA 1
ATOM 732 C C . TYR A 1 87 ? -0.317 -11.729 11.179 1.00 91.62 87 TYR A C 1
ATOM 734 O O . TYR A 1 87 ? 0.043 -11.165 10.146 1.00 91.62 87 TYR A O 1
ATOM 742 N N . LYS A 1 88 ? -0.745 -13.001 11.158 1.00 93.62 88 LYS A N 1
ATOM 743 C CA . LYS A 1 88 ? -0.791 -13.818 9.926 1.00 93.62 88 LYS A CA 1
ATOM 744 C C . LYS A 1 88 ? -1.680 -13.192 8.839 1.00 93.62 88 LYS A C 1
ATOM 746 O O . LYS A 1 88 ? -1.413 -13.362 7.654 1.00 93.62 88 LYS A O 1
ATOM 751 N N . ASN A 1 89 ? -2.722 -12.467 9.243 1.00 93.69 89 ASN A N 1
ATOM 752 C CA . ASN A 1 89 ? -3.620 -11.690 8.386 1.00 93.69 89 ASN A CA 1
ATOM 753 C C . ASN A 1 89 ? -3.253 -10.191 8.345 1.00 93.69 89 ASN A C 1
ATOM 755 O O . ASN A 1 89 ? -4.116 -9.363 8.061 1.00 93.69 89 ASN A O 1
ATOM 759 N N . GLY A 1 90 ? -1.995 -9.825 8.617 1.00 95.81 90 GLY A N 1
ATOM 760 C CA . GLY A 1 90 ? -1.565 -8.428 8.723 1.00 95.81 90 GLY A CA 1
ATOM 761 C C . GLY A 1 90 ? -1.863 -7.581 7.480 1.00 95.81 90 GLY A C 1
ATOM 762 O O . GLY A 1 90 ? -2.206 -6.411 7.607 1.00 95.81 90 GLY A O 1
ATOM 763 N N . ILE A 1 91 ? -1.829 -8.173 6.280 1.00 97.50 91 ILE A N 1
ATOM 764 C CA . ILE A 1 91 ? -2.220 -7.481 5.039 1.00 97.50 91 ILE A CA 1
ATOM 765 C C . ILE A 1 91 ? -3.687 -7.034 5.071 1.00 97.50 91 ILE A C 1
ATOM 767 O O . ILE A 1 91 ? -3.985 -5.917 4.658 1.00 97.50 91 ILE A O 1
ATOM 771 N N . GLU A 1 92 ? -4.591 -7.861 5.595 1.00 96.31 92 GLU A N 1
ATOM 772 C CA . GLU A 1 92 ? -6.015 -7.521 5.691 1.00 96.31 92 GLU A CA 1
ATOM 773 C C . GLU A 1 92 ? -6.267 -6.462 6.771 1.00 96.31 92 GLU A C 1
ATOM 775 O O . GLU A 1 92 ? -7.059 -5.551 6.557 1.00 96.31 92 GLU A O 1
ATOM 780 N N . ILE A 1 93 ? -5.518 -6.495 7.880 1.00 95.94 93 ILE A N 1
ATOM 781 C CA . ILE A 1 93 ? -5.541 -5.423 8.892 1.00 95.94 93 ILE A CA 1
ATOM 782 C C . ILE A 1 93 ? -5.110 -4.085 8.273 1.00 95.94 93 ILE A C 1
ATOM 784 O O . ILE A 1 93 ? -5.755 -3.064 8.497 1.00 95.94 93 ILE A O 1
ATOM 788 N N . ILE A 1 94 ? -4.041 -4.082 7.468 1.00 97.69 94 ILE A N 1
ATOM 789 C CA . ILE A 1 94 ? -3.559 -2.873 6.785 1.00 97.69 94 ILE A CA 1
ATOM 790 C C . ILE A 1 94 ? -4.594 -2.369 5.777 1.00 97.69 94 ILE A C 1
ATOM 792 O O . ILE A 1 94 ? -4.855 -1.169 5.730 1.00 97.69 94 ILE A O 1
ATOM 796 N N . LYS A 1 95 ? -5.210 -3.256 4.985 1.00 97.69 95 LYS A N 1
ATOM 797 C CA . LYS A 1 95 ? -6.298 -2.875 4.070 1.00 97.69 95 LYS A CA 1
ATOM 798 C C . LYS A 1 95 ? -7.467 -2.241 4.806 1.00 97.69 95 LYS A C 1
ATOM 800 O O . LYS A 1 95 ? -7.952 -1.202 4.361 1.00 97.69 95 LYS A O 1
ATOM 805 N N . ASP A 1 96 ? -7.881 -2.829 5.926 1.00 96.31 96 ASP A N 1
ATOM 806 C CA . ASP A 1 96 ? -8.965 -2.293 6.744 1.00 96.31 96 ASP A CA 1
ATOM 807 C C . ASP A 1 96 ? -8.629 -0.886 7.259 1.00 96.31 96 ASP A C 1
ATOM 809 O O . ASP A 1 96 ? -9.411 0.040 7.045 1.00 96.31 96 ASP A O 1
ATOM 813 N N . LYS A 1 97 ? -7.417 -0.693 7.802 1.00 97.06 97 LYS A N 1
ATOM 814 C CA . LYS A 1 97 ? -6.909 0.617 8.254 1.00 97.06 97 LYS A CA 1
ATOM 815 C C . LYS A 1 97 ? -6.884 1.662 7.138 1.00 97.06 97 LYS A C 1
ATOM 817 O O . LYS A 1 97 ? -7.262 2.809 7.362 1.00 97.06 97 LYS A O 1
ATOM 822 N N . VAL A 1 98 ? -6.458 1.285 5.930 1.00 97.19 98 VAL A N 1
ATOM 823 C CA . VAL A 1 98 ? -6.460 2.186 4.764 1.00 97.19 98 VAL A CA 1
ATOM 824 C C . VAL A 1 98 ? -7.887 2.557 4.367 1.00 97.19 98 VAL A C 1
ATOM 826 O O . VAL A 1 98 ? -8.173 3.732 4.136 1.00 97.19 98 VAL A O 1
ATOM 829 N N . LYS A 1 99 ? -8.791 1.574 4.336 1.00 96.12 99 LYS A N 1
ATOM 830 C CA . LYS A 1 99 ? -10.206 1.758 3.991 1.00 96.12 99 LYS A CA 1
ATOM 831 C C . LYS A 1 99 ? -10.931 2.654 4.999 1.00 96.12 99 LYS A C 1
ATOM 833 O O . LYS A 1 99 ? -11.783 3.442 4.595 1.00 96.12 99 LYS A O 1
ATOM 838 N N . SER A 1 100 ? -10.595 2.559 6.288 1.00 95.50 100 SER A N 1
ATOM 839 C CA . SER A 1 100 ? -11.113 3.438 7.347 1.00 95.50 100 SER A CA 1
ATOM 840 C C . SER A 1 100 ? -10.358 4.762 7.483 1.00 95.50 100 SER A C 1
ATOM 842 O O . SER A 1 100 ? -10.741 5.580 8.316 1.00 95.50 100 SER A O 1
ATOM 844 N N . ASN A 1 101 ? -9.309 4.990 6.683 1.00 96.12 101 ASN A N 1
ATOM 845 C CA . ASN A 1 101 ? -8.421 6.149 6.782 1.00 96.12 101 ASN A CA 1
ATOM 846 C C . ASN A 1 101 ? -7.809 6.335 8.190 1.00 96.12 101 ASN A C 1
ATOM 848 O O . ASN A 1 101 ? -7.600 7.456 8.652 1.00 96.12 101 ASN A O 1
ATOM 852 N N . SER A 1 102 ? -7.535 5.228 8.882 1.00 95.69 102 SER A N 1
ATOM 853 C CA . SER A 1 102 ? -6.897 5.212 10.202 1.00 95.69 102 SER A CA 1
ATOM 854 C C . SER A 1 102 ? -5.396 5.505 10.100 1.00 95.69 102 SER A C 1
ATOM 856 O O . SER A 1 102 ? -4.784 5.325 9.045 1.00 95.69 102 SER A O 1
ATOM 858 N N . SER A 1 103 ? -4.763 5.932 11.194 1.00 95.31 103 SER A N 1
ATOM 859 C CA . SER A 1 103 ? -3.316 6.163 11.214 1.00 95.31 103 SER A CA 1
ATOM 860 C C . SER A 1 103 ? -2.530 4.871 10.974 1.00 95.31 103 SER A C 1
ATOM 862 O O . SER A 1 103 ? -2.837 3.820 11.535 1.00 95.31 103 SER A O 1
ATOM 864 N N . LEU A 1 104 ? -1.493 4.975 10.143 1.00 96.69 104 LEU A N 1
ATOM 865 C CA . LEU A 1 104 ? -0.486 3.941 9.934 1.00 96.69 104 LEU A CA 1
ATOM 866 C C . LEU A 1 104 ? 0.892 4.598 9.946 1.00 96.69 104 LEU A C 1
ATOM 868 O O . LEU A 1 104 ? 1.097 5.629 9.298 1.00 96.69 104 LEU A O 1
ATOM 872 N N . SER A 1 105 ? 1.836 3.988 10.649 1.00 95.12 105 SER A N 1
ATOM 873 C CA . SER A 1 105 ? 3.222 4.433 10.724 1.00 95.12 105 SER A CA 1
ATOM 874 C C . SER A 1 105 ? 4.146 3.460 9.986 1.00 95.12 105 SER A C 1
ATOM 876 O O . SER A 1 105 ? 3.978 2.235 9.998 1.00 95.12 105 SER A O 1
ATOM 878 N N . PHE A 1 106 ? 5.131 4.025 9.282 1.00 91.88 106 PHE A N 1
ATOM 879 C CA . PHE A 1 106 ? 6.155 3.263 8.573 1.00 91.88 106 PHE A CA 1
ATOM 880 C C . PHE A 1 106 ? 7.391 3.133 9.455 1.00 91.88 106 PHE A C 1
ATOM 882 O O . PHE A 1 106 ? 8.009 4.138 9.797 1.00 91.88 106 PHE A O 1
ATOM 889 N N . GLY A 1 107 ? 7.781 1.900 9.771 1.00 88.31 107 GLY A N 1
ATOM 890 C CA . GLY A 1 107 ? 9.111 1.618 10.299 1.00 88.31 107 GLY A CA 1
ATOM 891 C C . GLY A 1 107 ? 10.090 1.386 9.148 1.00 88.31 107 GLY A C 1
ATOM 892 O O . GLY A 1 107 ? 10.674 2.312 8.587 1.00 88.31 107 GLY A O 1
ATOM 893 N N . ASN A 1 108 ? 10.259 0.127 8.763 1.00 90.06 108 ASN A N 1
ATOM 894 C CA . ASN A 1 108 ? 11.182 -0.325 7.740 1.00 90.06 108 ASN A CA 1
ATOM 895 C C . ASN A 1 108 ? 10.506 -0.442 6.365 1.00 90.06 108 ASN A C 1
ATOM 897 O O . ASN A 1 108 ? 9.392 -0.936 6.197 1.00 90.06 108 ASN A O 1
ATOM 901 N N . THR A 1 109 ? 11.253 -0.105 5.320 1.00 91.19 109 THR A N 1
ATOM 902 C CA . THR A 1 109 ? 10.833 -0.259 3.922 1.00 91.19 109 THR A CA 1
ATOM 903 C C . THR A 1 109 ? 10.672 -1.728 3.502 1.00 91.19 109 THR A C 1
ATOM 905 O O . THR A 1 109 ? 10.011 -2.017 2.504 1.00 91.19 109 THR A O 1
ATOM 908 N N . LYS A 1 110 ? 11.210 -2.687 4.272 1.00 94.38 110 LYS A N 1
ATOM 909 C CA . LYS A 1 110 ? 10.985 -4.130 4.067 1.00 94.38 110 LYS A CA 1
ATOM 910 C C . LYS A 1 110 ? 9.501 -4.506 4.124 1.00 94.38 110 LYS A C 1
ATOM 912 O O . LYS A 1 110 ? 9.057 -5.288 3.288 1.00 94.38 110 LYS A O 1
ATOM 917 N N . SER A 1 111 ? 8.736 -3.925 5.041 1.00 95.12 111 SER A N 1
ATOM 918 C CA . SER A 1 111 ? 7.312 -4.239 5.210 1.00 95.12 111 SER A CA 1
ATOM 919 C C . SER A 1 111 ? 6.464 -3.700 4.060 1.00 95.12 111 SER A C 1
ATOM 921 O O . SER A 1 111 ? 5.560 -4.381 3.585 1.00 95.12 111 SER A O 1
ATOM 923 N N . LEU A 1 112 ? 6.839 -2.541 3.503 1.00 95.00 112 LEU A N 1
ATOM 924 C CA . LEU A 1 112 ? 6.248 -2.025 2.262 1.00 95.00 112 LEU A CA 1
ATOM 925 C C . LEU A 1 112 ? 6.400 -3.005 1.101 1.00 95.00 112 LEU A C 1
ATOM 927 O O . LEU A 1 112 ? 5.462 -3.226 0.339 1.00 95.00 112 LEU A O 1
ATOM 931 N N . LYS A 1 113 ? 7.587 -3.606 0.967 1.00 94.81 113 LYS A N 1
ATOM 932 C CA . LYS A 1 113 ? 7.830 -4.610 -0.067 1.00 94.81 113 LYS A CA 1
ATOM 933 C C . LYS A 1 113 ? 6.875 -5.801 0.098 1.00 94.81 113 LYS A C 1
ATOM 935 O O . LYS A 1 113 ? 6.288 -6.219 -0.893 1.00 94.81 113 LYS A O 1
ATOM 940 N N . ILE A 1 114 ? 6.669 -6.281 1.328 1.00 96.56 114 ILE A N 1
ATOM 941 C CA . ILE A 1 114 ? 5.737 -7.381 1.624 1.00 96.56 114 ILE A CA 1
ATOM 942 C C . ILE A 1 114 ? 4.303 -7.007 1.228 1.00 96.56 114 ILE A C 1
ATOM 944 O O . ILE A 1 114 ? 3.629 -7.821 0.598 1.00 96.56 114 ILE A O 1
ATOM 948 N N . ILE A 1 115 ? 3.850 -5.782 1.525 1.00 97.44 115 ILE A N 1
ATOM 949 C CA . ILE A 1 115 ? 2.530 -5.297 1.083 1.00 97.44 115 ILE A CA 1
ATOM 950 C C . ILE A 1 115 ? 2.424 -5.405 -0.437 1.00 97.44 115 ILE A C 1
ATOM 952 O O . ILE A 1 115 ? 1.529 -6.072 -0.949 1.00 97.44 115 ILE A O 1
ATOM 956 N N . PHE A 1 116 ? 3.366 -4.811 -1.172 1.00 96.31 116 PHE A N 1
ATOM 957 C CA . PHE A 1 116 ? 3.304 -4.823 -2.631 1.00 96.31 116 PHE A CA 1
ATOM 958 C C . PHE A 1 116 ? 3.475 -6.226 -3.236 1.00 96.31 116 PHE A C 1
ATOM 960 O O . PHE A 1 116 ? 2.950 -6.468 -4.314 1.00 96.31 116 PHE A O 1
ATOM 967 N N . GLU A 1 117 ? 4.171 -7.162 -2.588 1.00 96.06 117 GLU A N 1
ATOM 968 C CA . GLU A 1 117 ? 4.277 -8.553 -3.064 1.00 96.06 117 GLU A CA 1
ATOM 969 C C . GLU A 1 117 ? 2.985 -9.363 -2.851 1.00 96.06 117 GLU A C 1
ATOM 971 O O . GLU A 1 117 ? 2.713 -10.282 -3.620 1.00 96.06 117 GLU A O 1
ATOM 976 N N . ASN A 1 118 ? 2.178 -9.031 -1.838 1.00 96.81 118 ASN A N 1
ATOM 977 C CA . ASN A 1 118 ? 0.973 -9.797 -1.488 1.00 96.81 118 ASN A CA 1
ATOM 978 C C . ASN A 1 118 ? -0.322 -9.257 -2.119 1.00 96.81 118 ASN A C 1
ATOM 980 O O . ASN A 1 118 ? -1.349 -9.938 -2.103 1.00 96.81 118 ASN A O 1
ATOM 984 N N . VAL A 1 119 ? -0.294 -8.054 -2.692 1.00 95.38 119 VAL A N 1
ATOM 985 C CA . VAL A 1 119 ? -1.462 -7.435 -3.330 1.00 95.38 119 VAL A CA 1
ATOM 986 C C . VAL A 1 119 ? -1.605 -7.930 -4.773 1.00 95.38 119 VAL A C 1
ATOM 988 O O . VAL A 1 119 ? -0.804 -7.591 -5.642 1.00 95.38 119 VAL A O 1
ATOM 991 N N . LYS A 1 120 ? -2.640 -8.737 -5.027 1.00 94.44 120 LYS A N 1
ATOM 992 C CA . LYS A 1 120 ? -2.958 -9.310 -6.348 1.00 94.44 120 LYS A CA 1
ATOM 993 C C . LYS A 1 120 ? -3.698 -8.315 -7.244 1.00 94.44 120 LYS A C 1
ATOM 995 O O . LYS A 1 120 ? -4.309 -7.373 -6.751 1.00 94.44 120 LYS A O 1
ATOM 1000 N N . GLU A 1 121 ? -3.713 -8.567 -8.549 1.00 93.56 121 GLU A N 1
ATOM 1001 C CA . GLU A 1 121 ? -4.445 -7.739 -9.513 1.00 93.56 121 GLU A CA 1
ATOM 1002 C C . GLU A 1 121 ? -5.965 -7.971 -9.409 1.00 93.56 121 GLU A C 1
ATOM 1004 O O . GLU A 1 121 ? -6.507 -8.899 -10.002 1.00 93.56 121 GLU A O 1
ATOM 1009 N N . THR A 1 122 ? -6.648 -7.139 -8.619 1.00 96.25 122 THR A N 1
ATOM 1010 C CA . THR A 1 122 ? -8.117 -7.067 -8.518 1.00 96.25 122 THR A CA 1
ATOM 1011 C C . THR A 1 122 ? -8.561 -5.603 -8.428 1.00 96.25 122 THR A C 1
ATOM 1013 O O . THR A 1 122 ? -7.772 -4.746 -8.025 1.00 96.25 122 THR A O 1
ATOM 1016 N N . GLU A 1 123 ? -9.817 -5.299 -8.769 1.00 95.94 123 GLU A N 1
ATOM 1017 C CA . GLU A 1 123 ? -10.367 -3.932 -8.665 1.00 95.94 123 GLU A CA 1
ATOM 1018 C C . GLU A 1 123 ? -10.314 -3.394 -7.226 1.00 95.94 123 GLU A C 1
ATOM 1020 O O . GLU A 1 123 ? -9.912 -2.255 -6.988 1.00 95.94 123 GLU A O 1
ATOM 1025 N N . GLU A 1 124 ? -10.636 -4.240 -6.244 1.00 95.75 124 GLU A N 1
ATOM 1026 C CA . GLU A 1 124 ? -10.545 -3.903 -4.820 1.00 95.75 124 GLU A CA 1
ATOM 1027 C C . GLU A 1 124 ? -9.111 -3.526 -4.414 1.00 95.75 124 GLU A C 1
ATOM 1029 O O . GLU A 1 124 ? -8.878 -2.505 -3.765 1.00 95.75 124 GLU A O 1
ATOM 1034 N N . ASN A 1 125 ? -8.127 -4.317 -4.848 1.00 97.31 125 ASN A N 1
ATOM 1035 C CA . ASN A 1 125 ? -6.722 -4.059 -4.555 1.00 97.31 125 ASN A CA 1
ATOM 1036 C C . ASN A 1 125 ? -6.199 -2.804 -5.267 1.00 97.31 125 ASN A C 1
ATOM 1038 O O . ASN A 1 125 ? -5.342 -2.107 -4.721 1.00 97.31 125 ASN A O 1
ATOM 1042 N N . GLN A 1 126 ? -6.724 -2.478 -6.450 1.00 97.06 126 GLN A N 1
ATOM 1043 C CA . GLN A 1 126 ? -6.410 -1.229 -7.139 1.00 97.06 126 GLN A CA 1
ATOM 1044 C C . GLN A 1 126 ? -6.900 -0.015 -6.338 1.00 97.06 126 GLN A C 1
ATOM 1046 O O . GLN A 1 126 ? -6.163 0.971 -6.205 1.00 97.06 126 GLN A O 1
ATOM 1051 N N . LEU A 1 127 ? -8.112 -0.087 -5.774 1.00 97.44 127 LEU A N 1
ATOM 1052 C CA . LEU A 1 127 ? -8.651 0.952 -4.894 1.00 97.44 127 LEU A CA 1
ATOM 1053 C C . LEU A 1 127 ? -7.807 1.083 -3.619 1.00 97.44 127 LEU A C 1
ATOM 1055 O O . LEU A 1 127 ? -7.370 2.190 -3.293 1.00 97.44 127 LEU A O 1
ATOM 1059 N N . PHE A 1 128 ? -7.502 -0.042 -2.963 1.00 97.94 128 PHE A N 1
ATOM 1060 C CA . PHE A 1 128 ? -6.619 -0.091 -1.795 1.00 97.94 128 PHE A CA 1
ATOM 1061 C C . PHE A 1 128 ? -5.256 0.554 -2.076 1.00 97.94 128 PHE A C 1
ATOM 1063 O O . PHE A 1 128 ? -4.845 1.449 -1.343 1.00 97.94 128 PHE A O 1
ATOM 1070 N N . LEU A 1 129 ? -4.560 0.159 -3.149 1.00 97.75 129 LEU A N 1
ATOM 1071 C CA . LEU A 1 129 ? -3.246 0.712 -3.499 1.00 97.75 129 LEU A CA 1
ATOM 1072 C C . LEU A 1 129 ? -3.320 2.209 -3.780 1.00 97.75 129 LEU A C 1
ATOM 1074 O O . LEU A 1 129 ? -2.415 2.955 -3.406 1.00 97.75 129 LEU A O 1
ATOM 1078 N N . THR A 1 130 ? -4.400 2.651 -4.423 1.00 96.88 130 THR A N 1
ATOM 1079 C CA . THR A 1 130 ? -4.600 4.064 -4.730 1.00 96.88 130 THR A CA 1
ATOM 1080 C C . THR A 1 130 ? -4.738 4.887 -3.448 1.00 96.88 130 THR A C 1
ATOM 1082 O O . THR A 1 130 ? -4.028 5.879 -3.276 1.00 96.88 130 THR A O 1
ATOM 1085 N N . GLN A 1 131 ? -5.579 4.438 -2.513 1.00 97.31 131 GLN A N 1
ATOM 1086 C CA . GLN A 1 131 ? -5.757 5.078 -1.205 1.00 97.31 131 GLN A CA 1
ATOM 1087 C C . GLN A 1 131 ? -4.481 5.008 -0.358 1.00 97.31 131 GLN A C 1
ATOM 1089 O O . GLN A 1 131 ? -4.033 6.022 0.175 1.00 97.31 131 GLN A O 1
ATOM 1094 N N . PHE A 1 132 ? -3.841 3.838 -0.293 1.00 97.56 132 PHE A N 1
ATOM 1095 C CA . PHE A 1 132 ? -2.618 3.619 0.475 1.00 97.56 132 PHE A CA 1
ATOM 1096 C C . PHE A 1 132 ? -1.481 4.543 0.018 1.00 97.56 132 PHE A C 1
ATOM 1098 O O . PHE A 1 132 ? -0.800 5.182 0.827 1.00 97.56 132 PHE A O 1
ATOM 1105 N N . ILE A 1 133 ? -1.284 4.660 -1.297 1.00 95.38 133 ILE A N 1
ATOM 1106 C CA . ILE A 1 133 ? -0.234 5.518 -1.841 1.00 95.38 133 ILE A CA 1
ATOM 1107 C C . ILE A 1 133 ? -0.569 6.996 -1.610 1.00 95.38 133 ILE A C 1
ATOM 1109 O O . ILE A 1 133 ? 0.293 7.767 -1.181 1.00 95.38 133 ILE A O 1
ATOM 1113 N N . ASN A 1 134 ? -1.812 7.396 -1.871 1.00 95.00 134 ASN A N 1
ATOM 1114 C CA . ASN A 1 134 ? -2.221 8.788 -1.740 1.00 95.00 134 ASN A CA 1
ATOM 1115 C C . ASN A 1 134 ? -2.137 9.289 -0.290 1.00 95.00 134 ASN A C 1
ATOM 1117 O O . ASN A 1 134 ? -1.592 10.365 -0.044 1.00 95.00 134 ASN A O 1
ATOM 1121 N N . ASN A 1 135 ? -2.633 8.498 0.662 1.00 94.62 135 ASN A N 1
ATOM 1122 C CA . ASN A 1 135 ? -2.796 8.942 2.045 1.00 94.62 135 ASN A CA 1
ATOM 1123 C C . ASN A 1 135 ? -1.485 8.838 2.836 1.00 94.62 135 ASN A C 1
ATOM 1125 O O . ASN A 1 135 ? -1.156 9.745 3.600 1.00 94.62 135 ASN A O 1
ATOM 1129 N N . TYR A 1 136 ? -0.702 7.777 2.610 1.00 93.69 136 TYR A N 1
ATOM 1130 C CA . TYR A 1 136 ? 0.447 7.462 3.464 1.00 93.69 136 TYR A CA 1
ATOM 1131 C C . TYR A 1 136 ? 1.792 7.604 2.743 1.00 93.69 136 TYR A C 1
ATOM 1133 O O . TYR A 1 136 ? 2.768 8.077 3.323 1.00 93.69 136 TYR A O 1
ATOM 1141 N N . CYS A 1 137 ? 1.873 7.233 1.464 1.00 89.81 137 CYS A N 1
ATOM 1142 C CA . CYS A 1 137 ? 3.160 7.184 0.769 1.00 89.81 137 CYS A CA 1
ATOM 1143 C C . CYS A 1 137 ? 3.661 8.568 0.335 1.00 89.81 137 CYS A C 1
ATOM 1145 O O . CYS A 1 137 ? 4.839 8.881 0.519 1.00 89.81 137 CYS A O 1
ATOM 1147 N N . LEU A 1 138 ? 2.790 9.405 -0.238 1.00 84.94 138 LEU A N 1
ATOM 1148 C CA . LEU A 1 138 ? 3.204 10.671 -0.857 1.00 84.94 138 LEU A CA 1
ATOM 1149 C C . LEU A 1 138 ? 3.548 11.785 0.136 1.00 84.94 138 LEU A C 1
ATOM 1151 O O . LEU A 1 138 ? 4.328 12.669 -0.202 1.00 84.94 138 LEU A O 1
ATOM 1155 N N . ASN A 1 139 ? 3.016 11.737 1.355 1.00 81.88 139 ASN A N 1
ATOM 1156 C CA . ASN A 1 139 ? 3.344 12.721 2.391 1.00 81.88 139 ASN A CA 1
ATOM 1157 C C . ASN A 1 139 ? 4.626 12.370 3.162 1.00 81.88 139 ASN A C 1
ATOM 1159 O O . ASN A 1 139 ? 5.076 13.146 3.999 1.00 81.88 139 ASN A O 1
ATOM 1163 N N . SER A 1 140 ? 5.220 11.205 2.893 1.00 79.56 140 SER A N 1
ATOM 1164 C CA . SER A 1 140 ? 6.415 10.742 3.589 1.00 79.56 140 SER A CA 1
ATOM 1165 C C . SER A 1 140 ? 7.695 11.179 2.870 1.00 79.56 140 SER A C 1
ATOM 1167 O O . SER A 1 140 ? 7.753 11.247 1.643 1.00 79.56 140 SER A O 1
ATOM 1169 N N . ASN A 1 141 ? 8.789 11.339 3.615 1.00 85.25 141 ASN A N 1
ATOM 1170 C CA . ASN A 1 141 ? 10.134 11.445 3.029 1.00 85.25 141 ASN A CA 1
ATOM 1171 C C . ASN A 1 141 ? 10.573 10.149 2.302 1.00 85.25 141 ASN A C 1
ATOM 1173 O O . ASN A 1 141 ? 11.661 10.089 1.733 1.00 85.25 141 ASN A O 1
ATOM 1177 N N . LEU A 1 142 ? 9.728 9.111 2.292 1.00 86.12 142 LEU A N 1
ATOM 1178 C CA . LEU A 1 142 ? 10.023 7.774 1.788 1.00 86.12 142 LEU A CA 1
ATOM 1179 C C . LEU A 1 142 ? 9.620 7.578 0.321 1.00 86.12 142 LEU A C 1
ATOM 1181 O O . LEU A 1 142 ? 9.710 6.458 -0.171 1.00 86.12 142 LEU A O 1
ATOM 1185 N N . VAL A 1 143 ? 9.204 8.611 -0.429 1.00 88.56 143 VAL A N 1
ATOM 1186 C CA . VAL A 1 143 ? 8.795 8.455 -1.848 1.00 88.56 143 VAL A CA 1
ATOM 1187 C C . VAL A 1 143 ? 9.881 7.749 -2.688 1.00 88.56 143 VAL A C 1
ATOM 1189 O O . VAL A 1 143 ? 9.582 7.010 -3.624 1.00 88.56 143 VAL A O 1
ATOM 1192 N N . GLY A 1 144 ? 11.168 7.959 -2.375 1.00 87.25 144 GLY A N 1
ATOM 1193 C CA . GLY A 1 144 ? 12.310 7.177 -2.891 1.00 87.25 144 GLY A CA 1
ATOM 1194 C C . GLY A 1 144 ? 12.201 5.687 -2.632 1.00 87.25 144 GLY A C 1
ATOM 1195 O O . GLY A 1 144 ? 12.253 4.879 -3.562 1.00 87.25 144 GLY A O 1
ATOM 1196 N N . ASP A 1 145 ? 12.043 5.346 -1.368 1.00 88.25 145 ASP A N 1
ATOM 1197 C CA . ASP A 1 145 ? 12.055 3.973 -0.905 1.00 88.25 145 ASP A CA 1
ATOM 1198 C C . ASP A 1 145 ? 10.792 3.214 -1.285 1.00 88.25 145 ASP A C 1
ATOM 1200 O O . ASP A 1 145 ? 10.891 2.075 -1.729 1.00 88.25 145 ASP A O 1
ATOM 1204 N N . ILE A 1 146 ? 9.627 3.856 -1.213 1.00 90.56 146 ILE A N 1
ATOM 1205 C CA . ILE A 1 146 ? 8.350 3.301 -1.671 1.00 90.56 146 ILE A CA 1
ATOM 1206 C C . ILE A 1 146 ? 8.450 2.913 -3.142 1.00 90.56 146 ILE A C 1
ATOM 1208 O O . ILE A 1 146 ? 8.161 1.772 -3.498 1.00 90.56 146 ILE A O 1
ATOM 1212 N N . PHE A 1 147 ? 8.933 3.826 -3.988 1.00 90.00 147 PHE A N 1
ATOM 1213 C CA . PHE A 1 147 ? 9.132 3.537 -5.402 1.00 90.00 147 PHE A CA 1
ATOM 1214 C C . PHE A 1 147 ? 10.102 2.359 -5.603 1.00 90.00 147 PHE A C 1
ATOM 1216 O O . PHE A 1 147 ? 9.797 1.422 -6.339 1.00 90.00 147 PHE A O 1
ATOM 1223 N N . ASN A 1 148 ? 11.233 2.335 -4.887 1.00 89.06 148 ASN A N 1
ATOM 1224 C CA . ASN A 1 148 ? 12.163 1.202 -4.932 1.00 89.06 148 ASN A CA 1
ATOM 1225 C C . ASN A 1 148 ? 11.517 -0.120 -4.475 1.00 89.06 148 ASN A C 1
ATOM 1227 O O . ASN A 1 148 ? 11.839 -1.173 -5.030 1.00 89.06 148 ASN A O 1
ATOM 1231 N N . CYS A 1 149 ? 10.632 -0.093 -3.477 1.00 92.12 149 CYS A N 1
ATOM 1232 C CA . CYS A 1 149 ? 9.908 -1.270 -2.999 1.00 92.12 149 CYS A CA 1
ATOM 1233 C C . CYS A 1 149 ? 8.909 -1.785 -4.037 1.00 92.12 149 CYS A C 1
ATOM 1235 O O . CYS A 1 149 ? 8.888 -2.991 -4.272 1.00 92.12 149 CYS A O 1
ATOM 1237 N N . ILE A 1 150 ? 8.172 -0.895 -4.708 1.00 90.88 150 ILE A N 1
ATOM 1238 C CA . ILE A 1 150 ? 7.265 -1.239 -5.817 1.00 90.88 150 ILE A CA 1
ATOM 1239 C C . ILE A 1 150 ? 8.033 -1.904 -6.970 1.00 90.88 150 ILE A C 1
ATOM 1241 O O . ILE A 1 150 ? 7.607 -2.922 -7.512 1.00 90.88 150 ILE A O 1
ATOM 1245 N N . ILE A 1 151 ? 9.202 -1.369 -7.332 1.00 86.81 151 ILE A N 1
ATOM 1246 C CA . ILE A 1 151 ? 10.043 -1.977 -8.373 1.00 86.81 151 ILE A CA 1
ATOM 1247 C C . ILE A 1 151 ? 10.535 -3.363 -7.937 1.00 86.81 151 ILE A C 1
ATOM 1249 O O . ILE A 1 151 ? 10.488 -4.313 -8.716 1.00 86.81 151 ILE A O 1
ATOM 1253 N N . LYS A 1 152 ? 10.997 -3.502 -6.688 1.00 88.44 152 LYS A N 1
ATOM 1254 C CA . LYS A 1 152 ? 11.499 -4.780 -6.157 1.00 88.44 152 LYS A CA 1
ATOM 1255 C C . LYS A 1 152 ? 10.414 -5.845 -6.015 1.00 88.44 152 LYS A C 1
ATOM 1257 O O . LYS A 1 152 ? 10.755 -7.020 -6.099 1.00 88.44 152 LYS A O 1
ATOM 1262 N N . SER A 1 153 ? 9.161 -5.460 -5.779 1.00 90.69 153 SER A N 1
ATOM 1263 C CA . SER A 1 153 ? 8.034 -6.397 -5.713 1.00 90.69 153 SER A CA 1
ATOM 1264 C C . SER A 1 153 ? 7.530 -6.822 -7.092 1.00 90.69 153 SER A C 1
ATOM 1266 O O . SER A 1 153 ? 6.754 -7.765 -7.183 1.00 90.69 153 SER A O 1
ATOM 1268 N N . SER A 1 154 ? 7.965 -6.154 -8.171 1.00 89.31 154 SER A N 1
ATOM 1269 C CA . SER A 1 154 ? 7.461 -6.382 -9.534 1.00 89.31 154 SER A CA 1
ATOM 1270 C C . SER A 1 154 ? 5.929 -6.273 -9.641 1.00 89.31 154 SER A C 1
ATOM 1272 O O . SER A 1 154 ? 5.319 -6.933 -10.479 1.00 89.31 154 SER A O 1
ATOM 1274 N N . ASN A 1 155 ? 5.297 -5.444 -8.797 1.00 90.19 155 ASN A N 1
ATOM 1275 C CA . ASN A 1 155 ? 3.848 -5.247 -8.805 1.00 90.19 155 ASN A CA 1
ATOM 1276 C C . ASN A 1 155 ? 3.460 -4.113 -9.773 1.00 90.19 155 ASN A C 1
ATOM 1278 O O . ASN A 1 155 ? 3.598 -2.926 -9.460 1.00 90.19 155 ASN A O 1
ATOM 1282 N N . LEU A 1 156 ? 2.969 -4.491 -10.958 1.00 89.19 156 LEU A N 1
ATOM 1283 C CA . LEU A 1 156 ? 2.598 -3.561 -12.029 1.00 89.19 156 LEU A CA 1
ATOM 1284 C C . LEU A 1 156 ? 1.417 -2.653 -11.647 1.00 89.19 156 LEU A C 1
ATOM 1286 O O . LEU A 1 156 ? 1.402 -1.472 -12.010 1.00 89.19 156 LEU A O 1
ATOM 1290 N N . MET A 1 157 ? 0.452 -3.175 -10.888 1.00 93.31 157 MET A N 1
ATOM 1291 C CA . MET A 1 157 ? -0.698 -2.409 -10.407 1.00 93.31 157 MET A CA 1
ATOM 1292 C C . MET A 1 157 ? -0.262 -1.312 -9.429 1.00 93.31 157 MET A C 1
ATOM 1294 O O . MET A 1 157 ? -0.594 -0.146 -9.636 1.00 93.31 157 MET A O 1
ATOM 1298 N N . ALA A 1 158 ? 0.557 -1.653 -8.427 1.00 94.00 158 ALA A N 1
ATOM 1299 C CA . ALA A 1 158 ? 1.084 -0.692 -7.453 1.00 94.00 158 ALA A CA 1
ATOM 1300 C C . ALA A 1 158 ? 1.882 0.426 -8.130 1.00 94.00 158 ALA A C 1
ATOM 1302 O O . ALA A 1 158 ? 1.738 1.602 -7.793 1.00 94.00 158 ALA A O 1
ATOM 1303 N N . LEU A 1 159 ? 2.682 0.070 -9.134 1.00 90.75 159 LEU A N 1
ATOM 1304 C CA . LEU A 1 159 ? 3.409 1.039 -9.938 1.00 90.75 159 LEU A CA 1
ATOM 1305 C C . LEU A 1 159 ? 2.482 1.963 -10.727 1.00 90.75 159 LEU A C 1
ATOM 1307 O O . LEU A 1 159 ? 2.701 3.174 -10.752 1.00 90.75 159 LEU A O 1
ATOM 1311 N N . THR A 1 160 ? 1.471 1.405 -11.389 1.00 90.62 160 THR A N 1
ATOM 1312 C CA . THR A 1 160 ? 0.527 2.189 -12.189 1.00 90.62 160 THR A CA 1
ATOM 1313 C C . THR A 1 160 ? -0.228 3.178 -11.303 1.00 90.62 160 THR A C 1
ATOM 1315 O O . THR A 1 160 ? -0.274 4.366 -11.629 1.00 90.62 160 THR A O 1
ATOM 1318 N N . SER A 1 161 ? -0.718 2.729 -10.141 1.00 94.06 161 SER A N 1
ATOM 1319 C CA . SER A 1 161 ? -1.325 3.600 -9.127 1.00 94.06 161 SER A CA 1
ATOM 1320 C C . SER A 1 161 ? -0.355 4.689 -8.666 1.00 94.06 161 SER A C 1
ATOM 1322 O O . SER A 1 161 ? -0.714 5.864 -8.668 1.00 94.06 161 SER A O 1
ATOM 1324 N N . PHE A 1 162 ? 0.897 4.337 -8.355 1.00 93.19 162 PHE A N 1
ATOM 1325 C CA . PHE A 1 162 ? 1.915 5.303 -7.936 1.00 93.19 162 PHE A CA 1
ATOM 1326 C C . PHE A 1 162 ? 2.149 6.402 -8.978 1.00 93.19 162 PHE A C 1
ATOM 1328 O O . PHE A 1 162 ? 2.127 7.585 -8.643 1.00 93.19 162 PHE A O 1
ATOM 1335 N N . ILE A 1 163 ? 2.331 6.027 -10.248 1.00 89.00 163 ILE A N 1
ATOM 1336 C CA . ILE A 1 163 ? 2.567 6.977 -11.343 1.00 89.00 163 ILE A CA 1
ATOM 1337 C C . ILE A 1 163 ? 1.357 7.891 -11.540 1.00 89.00 163 ILE A C 1
ATOM 1339 O O . ILE A 1 163 ? 1.530 9.097 -11.716 1.00 89.00 163 ILE A O 1
ATOM 1343 N N . ASN A 1 164 ? 0.144 7.335 -11.515 1.00 90.94 164 ASN A N 1
ATOM 1344 C CA . ASN A 1 164 ? -1.076 8.109 -11.724 1.00 90.94 164 ASN A CA 1
ATOM 1345 C C . ASN A 1 164 ? -1.257 9.170 -10.634 1.00 90.94 164 ASN A C 1
ATOM 1347 O O . ASN A 1 164 ? -1.460 10.339 -10.961 1.00 90.94 164 ASN A O 1
ATOM 1351 N N . ILE A 1 165 ? -1.094 8.792 -9.361 1.00 91.94 165 ILE A N 1
ATOM 1352 C CA . ILE A 1 165 ? -1.241 9.732 -8.240 1.00 91.94 165 ILE A CA 1
ATOM 1353 C C . ILE A 1 165 ? -0.110 10.769 -8.249 1.00 91.94 165 ILE A C 1
ATOM 1355 O O . ILE A 1 165 ? -0.338 11.956 -8.007 1.00 91.94 165 ILE A O 1
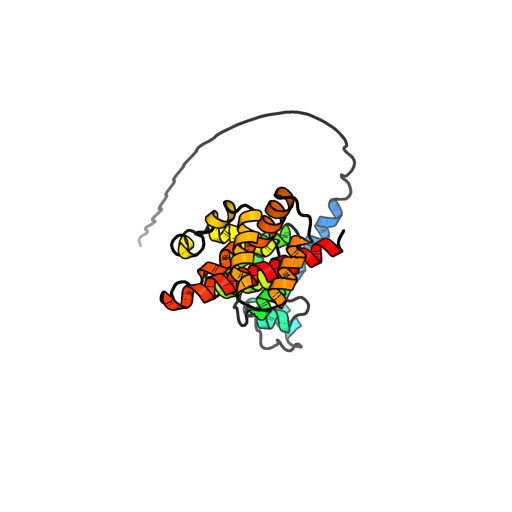ATOM 1359 N N . TYR A 1 166 ? 1.117 10.353 -8.576 1.00 86.69 166 TYR A N 1
ATOM 1360 C CA . TYR A 1 166 ? 2.246 11.276 -8.684 1.00 86.69 166 TYR A CA 1
ATOM 1361 C C . TYR A 1 166 ? 2.016 12.331 -9.777 1.00 86.69 166 TYR A C 1
ATOM 1363 O O . TYR A 1 166 ? 2.259 13.514 -9.550 1.00 86.69 166 TYR A O 1
ATOM 1371 N N . LYS A 1 167 ? 1.491 11.930 -10.945 1.00 86.25 167 LYS A N 1
ATOM 1372 C CA . LYS A 1 167 ? 1.154 12.849 -12.048 1.00 86.25 167 LYS A CA 1
ATOM 1373 C C . LYS A 1 167 ? 0.054 13.842 -11.677 1.00 86.25 167 LYS A C 1
ATOM 1375 O O . LYS A 1 167 ? 0.122 14.999 -12.094 1.00 86.25 167 LYS A O 1
ATOM 1380 N N . SER A 1 168 ? -0.958 13.403 -10.930 1.00 88.38 168 SER A N 1
ATOM 1381 C CA . SER A 1 168 ? -2.071 14.269 -10.529 1.00 88.38 168 SER A CA 1
ATOM 1382 C C . SER A 1 168 ? -1.698 15.242 -9.409 1.00 88.38 168 SER A C 1
ATOM 1384 O O . SER A 1 168 ? -2.300 16.309 -9.301 1.00 88.38 168 SER A O 1
ATOM 1386 N N . ASN A 1 169 ? -0.710 14.912 -8.575 1.00 85.69 169 ASN A N 1
ATOM 1387 C CA . ASN A 1 169 ? -0.365 15.727 -7.418 1.00 85.69 169 ASN A CA 1
ATOM 1388 C C . ASN A 1 169 ? 0.596 16.875 -7.791 1.00 85.69 169 ASN A C 1
ATOM 1390 O O . ASN A 1 169 ? 1.791 16.697 -8.033 1.00 85.69 169 ASN A O 1
ATOM 1394 N N . THR A 1 170 ? 0.057 18.098 -7.806 1.00 76.94 170 THR A N 1
ATOM 1395 C CA . THR A 1 170 ? 0.770 19.329 -8.182 1.00 76.94 170 THR A CA 1
ATOM 1396 C C . THR A 1 170 ? 1.967 19.648 -7.294 1.00 76.94 170 THR A C 1
ATOM 1398 O O . THR A 1 170 ? 2.903 20.283 -7.782 1.00 76.94 170 THR A O 1
ATOM 1401 N N . ARG A 1 171 ? 2.000 19.168 -6.039 1.00 76.56 171 ARG A N 1
ATOM 1402 C CA . ARG A 1 171 ? 3.154 19.358 -5.140 1.00 76.56 171 ARG A CA 1
ATOM 1403 C C . ARG A 1 171 ? 4.434 18.761 -5.724 1.00 76.56 171 ARG A C 1
ATOM 1405 O O . ARG A 1 171 ? 5.521 19.258 -5.451 1.00 76.56 171 ARG A O 1
ATOM 1412 N N . PHE A 1 172 ? 4.307 17.750 -6.582 1.00 66.19 172 PHE A N 1
ATOM 1413 C CA . PHE A 1 172 ? 5.441 17.121 -7.247 1.00 66.19 172 PHE A CA 1
ATOM 1414 C C . PHE A 1 172 ? 5.789 17.726 -8.610 1.00 66.19 172 PHE A C 1
ATOM 1416 O O . PHE A 1 172 ? 6.870 17.442 -9.120 1.00 66.19 172 PHE A O 1
ATOM 1423 N N . LYS A 1 173 ? 4.956 18.616 -9.179 1.00 56.91 173 LYS A N 1
ATOM 1424 C CA . LYS A 1 173 ? 5.276 19.303 -10.450 1.00 56.91 173 LYS A CA 1
ATOM 1425 C C . LYS A 1 173 ? 6.587 20.092 -10.364 1.00 56.91 173 LYS A C 1
ATOM 1427 O O . LYS A 1 173 ? 7.305 20.185 -11.353 1.00 56.91 173 LYS A O 1
ATOM 1432 N N . TYR A 1 174 ? 6.920 20.610 -9.179 1.00 49.34 174 TYR A N 1
ATOM 1433 C CA . TYR A 1 174 ? 8.154 21.363 -8.938 1.00 49.34 174 TYR A CA 1
ATOM 1434 C C . TYR A 1 174 ? 9.367 20.490 -8.601 1.00 49.34 174 TYR A C 1
ATOM 1436 O O . TYR A 1 174 ? 10.494 20.967 -8.694 1.00 49.34 174 TYR A O 1
ATOM 1444 N N . GLN A 1 175 ? 9.191 19.189 -8.345 1.00 50.75 175 GLN A N 1
ATOM 1445 C CA . GLN A 1 175 ? 10.305 18.230 -8.361 1.00 50.75 175 GLN A CA 1
ATOM 1446 C C . GLN A 1 175 ? 10.646 17.806 -9.805 1.00 50.75 175 GLN A C 1
ATOM 1448 O O . GLN A 1 175 ? 11.032 16.665 -10.045 1.00 50.75 175 GLN A O 1
ATOM 1453 N N . GLY A 1 176 ? 10.523 18.739 -10.765 1.00 44.47 176 GLY A N 1
ATOM 1454 C CA . GLY A 1 176 ? 10.557 18.567 -12.228 1.00 44.47 176 GLY A CA 1
ATOM 1455 C C . GLY A 1 176 ? 11.816 17.927 -12.819 1.00 44.47 176 GLY A C 1
ATOM 1456 O O . GLY A 1 176 ? 11.860 17.642 -14.014 1.00 44.47 176 GLY A O 1
ATOM 1457 N N . VAL A 1 177 ? 12.804 17.615 -11.984 1.00 43.16 177 VAL A N 1
ATOM 1458 C CA . VAL A 1 177 ? 13.888 16.696 -12.326 1.00 43.16 177 VAL A CA 1
ATOM 1459 C C . VAL A 1 177 ? 13.329 15.298 -12.602 1.00 43.16 177 VAL A C 1
ATOM 1461 O O . VAL A 1 177 ? 13.848 14.636 -13.488 1.00 43.16 177 VAL A O 1
ATOM 1464 N N . LEU A 1 178 ? 12.220 14.884 -11.959 1.00 43.50 178 LEU A N 1
ATOM 1465 C CA . LEU A 1 178 ? 11.664 13.529 -12.049 1.00 43.50 178 LEU A CA 1
ATOM 1466 C C . LEU A 1 178 ? 11.316 13.001 -13.441 1.00 43.50 178 LEU A C 1
ATOM 1468 O O . LEU A 1 178 ? 11.358 11.782 -13.612 1.00 43.50 178 LEU A O 1
ATOM 1472 N N . MET A 1 179 ? 11.077 13.855 -14.447 1.00 46.84 179 MET A N 1
ATOM 1473 C CA . MET A 1 179 ? 10.555 13.380 -15.735 1.00 46.84 179 MET A CA 1
ATOM 1474 C C . MET A 1 179 ? 10.953 14.186 -16.993 1.00 46.84 179 MET A C 1
ATOM 1476 O O . MET A 1 179 ? 10.112 14.386 -17.869 1.00 46.84 179 MET A O 1
ATOM 1480 N N . LYS A 1 180 ? 12.236 14.525 -17.221 1.00 41.19 180 LYS A N 1
ATOM 1481 C CA . LYS A 1 180 ? 12.739 14.744 -18.613 1.00 41.19 180 LYS A CA 1
ATOM 1482 C C . LYS A 1 180 ? 12.867 13.412 -19.378 1.00 41.19 180 LYS A C 1
ATOM 1484 O O . LYS A 1 180 ? 13.888 13.055 -19.950 1.00 41.19 180 LYS A O 1
ATOM 1489 N N . MET A 1 181 ? 11.783 12.658 -19.337 1.00 46.22 181 MET A N 1
ATOM 1490 C CA . MET A 1 181 ? 11.674 11.245 -19.655 1.00 46.22 181 MET A CA 1
ATOM 1491 C C . MET A 1 181 ? 11.060 10.970 -21.024 1.00 46.22 181 MET A C 1
ATOM 1493 O O . MET A 1 181 ? 11.191 9.866 -21.547 1.00 46.22 181 MET A O 1
ATOM 1497 N N . ASN A 1 182 ? 10.470 11.996 -21.641 1.00 39.28 182 ASN A N 1
ATOM 1498 C CA . ASN A 1 182 ? 10.040 11.930 -23.034 1.00 39.28 182 ASN A CA 1
ATOM 1499 C C . ASN A 1 182 ? 11.201 11.630 -23.999 1.00 39.28 182 ASN A C 1
ATOM 1501 O O . ASN A 1 182 ? 10.940 11.154 -25.091 1.00 39.28 182 ASN A O 1
ATOM 1505 N N . LEU A 1 183 ? 12.465 11.793 -23.587 1.00 42.09 183 LEU A N 1
ATOM 1506 C CA . LEU A 1 183 ? 13.627 11.404 -24.393 1.00 42.09 183 LEU A CA 1
ATOM 1507 C C . LEU A 1 183 ? 13.607 9.921 -24.792 1.00 42.09 183 LEU A C 1
ATOM 1509 O O . LEU A 1 183 ? 13.927 9.608 -25.927 1.00 42.09 183 LEU A O 1
ATOM 1513 N N . PHE A 1 184 ? 13.205 9.001 -23.904 1.00 48.62 184 PHE A N 1
ATOM 1514 C CA . PHE A 1 184 ? 13.173 7.565 -24.236 1.00 48.62 184 PHE A CA 1
ATOM 1515 C C . PHE A 1 184 ? 12.006 7.161 -25.132 1.00 48.62 184 PHE A C 1
ATOM 1517 O O . PHE A 1 184 ? 12.089 6.125 -25.781 1.00 48.62 184 PHE A O 1
ATOM 1524 N N . ILE A 1 185 ? 10.956 7.982 -25.199 1.00 45.31 185 ILE A N 1
ATOM 1525 C CA . ILE A 1 185 ? 9.850 7.787 -26.145 1.00 45.31 185 ILE A CA 1
ATOM 1526 C C . ILE A 1 185 ? 10.348 7.987 -27.587 1.00 45.31 185 ILE A C 1
ATOM 1528 O O . ILE A 1 185 ? 9.794 7.404 -28.512 1.00 45.31 185 ILE A O 1
ATOM 1532 N N . GLU A 1 186 ? 11.418 8.765 -27.776 1.00 48.75 186 GLU A N 1
ATOM 1533 C CA . GLU A 1 186 ? 11.988 9.066 -29.093 1.00 48.75 186 GLU A CA 1
ATOM 1534 C C . GLU A 1 186 ? 13.033 8.042 -29.562 1.00 48.75 186 GLU A C 1
ATOM 1536 O O . GLU A 1 186 ? 13.291 7.954 -30.761 1.00 48.75 186 GLU A O 1
ATOM 1541 N N . PHE A 1 187 ? 13.624 7.249 -28.656 1.00 47.53 187 PHE A N 1
ATOM 1542 C CA . PHE A 1 187 ? 14.667 6.293 -29.034 1.00 47.53 187 PHE A CA 1
ATOM 1543 C C . PHE A 1 187 ? 14.077 5.118 -29.811 1.00 47.53 187 PHE A C 1
ATOM 1545 O O . PHE A 1 187 ? 13.312 4.314 -29.275 1.00 47.53 187 PHE A O 1
ATOM 1552 N N . LYS A 1 188 ? 14.532 4.936 -31.052 1.00 65.00 188 LYS A N 1
ATOM 1553 C CA . LYS A 1 188 ? 14.315 3.670 -31.768 1.00 65.00 188 LYS A CA 1
ATOM 1554 C C . LYS A 1 188 ? 15.140 2.567 -31.100 1.00 65.00 188 LYS A C 1
ATOM 1556 O O . LYS A 1 188 ? 16.251 2.824 -30.633 1.00 65.00 188 LYS A O 1
ATOM 1561 N N . LEU A 1 189 ? 14.664 1.320 -31.116 1.00 60.38 189 LEU A N 1
ATOM 1562 C CA . LEU A 1 189 ? 15.406 0.158 -30.604 1.00 60.38 189 LEU A CA 1
ATOM 1563 C C . LEU A 1 189 ? 16.866 0.149 -31.084 1.00 60.38 189 LEU A C 1
ATOM 1565 O O . LEU A 1 189 ? 17.794 0.039 -30.281 1.00 60.38 189 LEU A O 1
ATOM 1569 N N . GLY A 1 190 ? 17.085 0.346 -32.385 1.00 67.75 190 GLY A N 1
ATOM 1570 C CA . GLY A 1 190 ? 18.430 0.411 -32.956 1.00 67.75 190 GLY A CA 1
ATOM 1571 C C . GLY A 1 190 ? 19.329 1.465 -32.296 1.00 67.75 190 GLY A C 1
ATOM 1572 O O . GLY A 1 190 ? 20.516 1.219 -32.087 1.00 67.75 190 GLY A O 1
ATOM 1573 N N . GLU A 1 191 ? 18.779 2.612 -31.897 1.00 69.50 191 GLU A N 1
ATOM 1574 C CA . GLU A 1 191 ? 19.511 3.659 -31.181 1.00 69.50 191 GLU A CA 1
ATOM 1575 C C . GLU A 1 191 ? 19.804 3.257 -29.735 1.00 69.50 191 GLU A C 1
ATOM 1577 O O . GLU A 1 191 ? 20.917 3.494 -29.264 1.00 69.50 191 GLU A O 1
ATOM 1582 N N . LEU A 1 192 ? 18.868 2.581 -29.058 1.00 67.00 192 LEU A N 1
ATOM 1583 C CA . LEU A 1 192 ? 19.088 2.033 -27.719 1.00 67.00 192 LEU A CA 1
ATOM 1584 C C . LEU A 1 192 ? 20.169 0.944 -27.729 1.00 67.00 192 LEU A C 1
ATOM 1586 O O . LEU A 1 192 ? 21.103 1.002 -26.929 1.00 67.00 192 LEU A O 1
ATOM 1590 N N . ILE A 1 193 ? 20.103 -0.020 -28.651 1.00 68.38 193 ILE A N 1
ATOM 1591 C CA . ILE A 1 193 ? 21.147 -1.043 -28.814 1.00 68.38 193 ILE A CA 1
ATOM 1592 C C . ILE A 1 193 ? 22.482 -0.383 -29.152 1.00 68.38 193 ILE A C 1
ATOM 1594 O O . ILE A 1 193 ? 23.494 -0.727 -28.546 1.00 68.38 193 ILE A O 1
ATOM 1598 N N . ASN A 1 194 ? 22.517 0.580 -30.076 1.00 71.06 194 ASN A N 1
ATOM 1599 C CA . ASN A 1 194 ? 23.757 1.268 -30.441 1.00 71.06 194 ASN A CA 1
ATOM 1600 C C . ASN A 1 194 ? 24.339 2.071 -29.279 1.00 71.06 194 ASN A C 1
ATOM 1602 O O . ASN A 1 194 ? 25.554 2.046 -29.062 1.00 71.06 194 ASN A O 1
ATOM 1606 N N . PHE A 1 195 ? 23.489 2.746 -28.510 1.00 71.31 195 PHE A N 1
ATOM 1607 C CA . PHE A 1 195 ? 23.861 3.386 -27.258 1.00 71.31 195 PHE A CA 1
ATOM 1608 C C . PHE A 1 195 ? 24.501 2.343 -26.335 1.00 71.31 195 PHE A C 1
ATOM 1610 O O . PHE A 1 195 ? 25.676 2.470 -25.990 1.00 71.31 195 PHE A O 1
ATOM 1617 N N . LEU A 1 196 ? 23.812 1.238 -26.042 1.00 67.44 196 LEU A N 1
ATOM 1618 C CA . LEU A 1 196 ? 24.323 0.172 -25.180 1.00 67.44 196 LEU A CA 1
ATOM 1619 C C . LEU A 1 196 ? 25.632 -0.453 -25.688 1.00 67.44 196 LEU A C 1
ATOM 1621 O O . LEU A 1 196 ? 26.548 -0.666 -24.893 1.00 67.44 196 LEU A O 1
ATOM 1625 N N . LYS A 1 197 ? 25.775 -0.685 -26.996 1.00 71.31 197 LYS A N 1
ATOM 1626 C CA . LYS A 1 197 ? 27.011 -1.173 -27.631 1.00 71.31 197 LYS A CA 1
ATOM 1627 C C . LYS A 1 197 ? 28.172 -0.208 -27.413 1.00 71.31 197 LYS A C 1
ATOM 1629 O O . LYS A 1 197 ? 29.250 -0.643 -26.996 1.00 71.31 197 LYS A O 1
ATOM 1634 N N . LYS A 1 198 ? 27.949 1.097 -27.626 1.00 71.31 198 LYS A N 1
ATOM 1635 C CA . LYS A 1 198 ? 28.945 2.145 -27.336 1.00 71.31 198 LYS A CA 1
ATOM 1636 C C . LYS A 1 198 ? 29.366 2.115 -25.861 1.00 71.31 198 LYS A C 1
ATOM 1638 O O . LYS A 1 198 ? 30.553 2.254 -25.575 1.00 71.31 198 LYS A O 1
ATOM 1643 N N . PHE A 1 199 ? 28.439 1.854 -24.933 1.00 59.50 199 PHE A N 1
ATOM 1644 C CA . PHE A 1 199 ? 28.747 1.757 -23.498 1.00 59.50 199 PHE A CA 1
ATOM 1645 C C . PHE A 1 199 ? 29.482 0.471 -23.097 1.00 59.50 199 PHE A C 1
ATOM 1647 O O . PHE A 1 199 ? 30.421 0.515 -22.296 1.00 59.50 199 PHE A O 1
ATOM 1654 N N . VAL A 1 200 ? 29.077 -0.680 -23.635 1.00 62.81 200 VAL A N 1
ATOM 1655 C CA . VAL A 1 200 ? 29.615 -1.993 -23.245 1.00 62.81 200 VAL A CA 1
ATOM 1656 C C . VAL A 1 200 ? 31.001 -2.261 -23.818 1.00 62.81 200 VAL A C 1
ATOM 1658 O O . VAL A 1 200 ? 31.753 -3.047 -23.233 1.00 62.81 200 VAL A O 1
ATOM 1661 N N . LYS A 1 201 ? 31.405 -1.539 -24.873 1.00 67.38 201 LYS A N 1
ATOM 1662 C CA . LYS A 1 201 ? 32.781 -1.579 -25.391 1.00 67.38 201 LYS A CA 1
ATOM 1663 C C . LYS A 1 201 ? 33.829 -1.402 -24.278 1.00 67.38 201 LYS A C 1
ATOM 1665 O O . LYS A 1 201 ? 34.903 -1.983 -24.378 1.00 67.38 201 LYS A O 1
ATOM 1670 N N . ASN A 1 202 ? 33.479 -0.708 -23.185 1.00 59.56 202 ASN A N 1
ATOM 1671 C CA . ASN A 1 202 ? 34.426 -0.332 -22.142 1.00 59.56 202 ASN A CA 1
ATOM 1672 C C . ASN A 1 202 ? 34.379 -1.103 -20.810 1.00 59.56 202 ASN A C 1
ATOM 1674 O O . ASN A 1 202 ? 35.312 -0.892 -20.046 1.00 59.56 202 ASN A O 1
ATOM 1678 N N . ARG A 1 203 ? 33.401 -1.973 -20.468 1.00 52.78 203 ARG A N 1
ATOM 1679 C CA . ARG A 1 203 ? 33.456 -2.797 -19.219 1.00 52.78 203 ARG A CA 1
ATOM 1680 C C . ARG A 1 203 ? 32.511 -4.014 -19.195 1.00 52.78 203 ARG A C 1
ATOM 1682 O O . ARG A 1 203 ? 31.410 -3.948 -19.722 1.00 52.78 203 ARG A O 1
ATOM 1689 N N . ARG A 1 204 ? 32.922 -5.002 -18.375 1.00 66.50 204 ARG A N 1
ATOM 1690 C CA . ARG A 1 204 ? 32.138 -6.044 -17.667 1.00 66.50 204 ARG A CA 1
ATOM 1691 C C . ARG A 1 204 ? 31.411 -7.087 -18.549 1.00 66.50 204 ARG A C 1
ATOM 1693 O O . ARG A 1 204 ? 30.454 -6.793 -19.256 1.00 66.50 204 ARG A O 1
ATOM 1700 N N . TYR A 1 205 ? 31.903 -8.332 -18.490 1.00 74.81 205 TYR A N 1
ATOM 1701 C CA . TYR A 1 205 ? 31.455 -9.497 -19.275 1.00 74.81 205 TYR A CA 1
ATOM 1702 C C . TYR A 1 205 ? 29.970 -9.846 -19.075 1.00 74.81 205 TYR A C 1
ATOM 1704 O O . TYR A 1 205 ? 29.286 -10.227 -20.023 1.00 74.81 205 TYR A O 1
ATOM 1712 N N . ASP A 1 206 ? 29.444 -9.638 -17.869 1.00 69.06 206 ASP A N 1
ATOM 1713 C CA . ASP A 1 206 ? 28.040 -9.864 -17.523 1.00 69.06 206 ASP A CA 1
ATOM 1714 C C . ASP A 1 206 ? 27.085 -9.009 -18.367 1.00 69.06 206 ASP A C 1
ATOM 1716 O O . ASP A 1 206 ? 26.023 -9.484 -18.763 1.00 69.06 206 ASP A O 1
ATOM 1720 N N . ILE A 1 207 ? 27.470 -7.778 -18.713 1.00 64.12 207 ILE A N 1
ATOM 1721 C CA . ILE A 1 207 ? 26.631 -6.893 -19.530 1.00 64.12 207 ILE A CA 1
ATOM 1722 C C . ILE A 1 207 ? 26.656 -7.328 -20.998 1.00 64.12 207 ILE A C 1
ATOM 1724 O O . ILE A 1 207 ? 25.619 -7.298 -21.654 1.00 64.12 207 ILE A O 1
ATOM 1728 N N . LYS A 1 208 ? 27.805 -7.796 -21.507 1.00 71.06 208 LYS A N 1
ATOM 1729 C CA . LYS A 1 208 ? 27.896 -8.376 -22.860 1.00 71.06 208 LYS A CA 1
ATOM 1730 C C . LYS A 1 208 ? 26.975 -9.583 -23.009 1.00 71.06 208 LYS A C 1
ATOM 1732 O O . LYS A 1 208 ? 26.241 -9.658 -23.985 1.00 71.06 208 LYS A O 1
ATOM 1737 N N . LEU A 1 209 ? 26.970 -10.486 -22.025 1.00 73.12 209 LEU A N 1
ATOM 1738 C CA . LEU A 1 209 ? 26.093 -11.659 -22.034 1.00 73.12 209 LEU A CA 1
ATOM 1739 C C . LEU A 1 209 ? 24.611 -11.255 -22.019 1.00 73.12 209 LEU A C 1
ATOM 1741 O O . LEU A 1 209 ? 23.793 -11.830 -22.729 1.00 73.12 209 LEU A O 1
ATOM 1745 N N . LYS A 1 210 ? 24.274 -10.238 -21.223 1.00 68.94 210 LYS A N 1
ATOM 1746 C CA . LYS A 1 210 ? 22.932 -9.654 -21.146 1.00 68.94 210 LYS A CA 1
ATOM 1747 C C . LYS A 1 210 ? 22.500 -8.986 -22.455 1.00 68.94 210 LYS A C 1
ATOM 1749 O O . LYS A 1 210 ? 21.358 -9.167 -22.855 1.00 68.94 210 LYS A O 1
ATOM 1754 N N . LEU A 1 211 ? 23.400 -8.265 -23.125 1.00 68.06 211 LEU A N 1
ATOM 1755 C CA . LEU A 1 211 ? 23.142 -7.675 -24.440 1.00 68.06 211 LEU A CA 1
ATOM 1756 C C . LEU A 1 211 ? 22.960 -8.727 -25.519 1.00 68.06 211 LEU A C 1
ATOM 1758 O O . LEU A 1 211 ? 22.016 -8.617 -26.285 1.00 68.06 211 LEU A O 1
ATOM 1762 N N . LYS A 1 212 ? 23.807 -9.757 -25.533 1.00 73.50 212 LYS A N 1
ATOM 1763 C CA . LYS A 1 212 ? 23.654 -10.863 -26.474 1.00 73.50 212 LYS A CA 1
ATOM 1764 C C . LYS A 1 212 ? 22.283 -11.518 -26.316 1.00 73.50 212 LYS A C 1
ATOM 1766 O O . LYS A 1 212 ? 21.596 -11.697 -27.301 1.00 73.50 212 LYS A O 1
ATOM 1771 N N . LYS A 1 213 ? 21.826 -11.745 -25.076 1.00 71.00 213 LYS A N 1
ATOM 1772 C CA . LYS A 1 213 ? 20.457 -12.225 -24.829 1.00 71.00 213 LYS A CA 1
ATOM 1773 C C . LYS A 1 213 ? 19.390 -11.293 -25.409 1.00 71.00 213 LYS A C 1
ATOM 1775 O O . LYS A 1 213 ? 18.412 -11.794 -25.930 1.00 71.00 213 LYS A O 1
ATOM 1780 N N . ILE A 1 214 ? 19.561 -9.971 -25.307 1.00 66.94 214 ILE A N 1
ATOM 1781 C CA . ILE A 1 214 ? 18.644 -8.983 -25.908 1.00 66.94 214 ILE A CA 1
ATOM 1782 C C . ILE A 1 214 ? 18.653 -9.077 -27.437 1.00 66.94 214 ILE A C 1
ATOM 1784 O O . ILE A 1 214 ? 17.588 -9.029 -28.031 1.00 66.94 214 ILE A O 1
ATOM 1788 N N . GLU A 1 215 ? 19.826 -9.226 -28.054 1.00 69.19 215 GLU A N 1
ATOM 1789 C CA . GLU A 1 215 ? 19.964 -9.417 -29.505 1.00 69.19 215 GLU A CA 1
ATOM 1790 C C . GLU A 1 215 ? 19.392 -10.762 -29.978 1.00 69.19 215 GLU A C 1
ATOM 1792 O O . GLU A 1 215 ? 18.819 -10.830 -31.060 1.00 69.19 215 GLU A O 1
ATOM 1797 N N . ASP A 1 216 ? 19.532 -11.815 -29.166 1.00 72.25 216 ASP A N 1
ATOM 1798 C CA . ASP A 1 216 ? 18.978 -13.144 -29.434 1.00 72.25 216 ASP A CA 1
ATOM 1799 C C . ASP A 1 216 ? 17.440 -13.136 -29.344 1.00 72.25 216 ASP A C 1
ATOM 1801 O O . ASP A 1 216 ? 16.777 -13.946 -29.995 1.00 72.25 216 ASP A O 1
ATOM 1805 N N . TYR A 1 217 ? 16.848 -12.227 -28.558 1.00 69.25 217 TYR A N 1
ATOM 1806 C CA . TYR A 1 217 ? 15.407 -12.019 -28.608 1.00 69.25 217 TYR A CA 1
ATOM 1807 C C . TYR A 1 217 ? 15.036 -11.317 -29.920 1.00 69.25 217 TYR A C 1
ATOM 1809 O O . TYR A 1 217 ? 15.278 -10.124 -30.102 1.00 69.25 217 TYR A O 1
ATOM 1817 N N . GLN A 1 218 ? 14.374 -12.050 -30.814 1.00 62.12 218 GLN A N 1
ATOM 1818 C CA . GLN A 1 218 ? 13.720 -11.497 -31.999 1.00 62.12 218 GLN A CA 1
ATOM 1819 C C . GLN A 1 218 ? 12.441 -10.756 -31.596 1.00 62.12 218 GLN A C 1
ATOM 1821 O O . GLN A 1 218 ? 11.335 -11.218 -31.850 1.00 62.12 218 GLN A O 1
ATOM 1826 N N . PHE A 1 219 ? 12.576 -9.623 -30.917 1.00 63.38 219 PHE A N 1
ATOM 1827 C CA . PHE A 1 219 ? 11.457 -8.701 -30.808 1.00 63.38 219 PHE A CA 1
ATOM 1828 C C . PHE A 1 219 ? 11.349 -7.923 -32.120 1.00 63.38 219 PHE A C 1
ATOM 1830 O O . PHE A 1 219 ? 12.352 -7.398 -32.611 1.00 63.38 219 PHE A O 1
ATOM 1837 N N . SER A 1 220 ? 10.143 -7.798 -32.672 1.00 66.62 220 SER A N 1
ATOM 1838 C CA . SER A 1 220 ? 9.892 -6.710 -33.622 1.00 66.62 220 SER A CA 1
ATOM 1839 C C . SER A 1 220 ? 10.128 -5.355 -32.935 1.00 66.62 220 SER A C 1
ATOM 1841 O O . SER A 1 220 ? 10.001 -5.250 -31.715 1.00 66.62 220 SER A O 1
ATOM 1843 N N . ASP A 1 221 ? 10.435 -4.292 -33.688 1.00 56.62 221 ASP A N 1
ATOM 1844 C CA . ASP A 1 221 ? 10.523 -2.933 -33.119 1.00 56.62 221 ASP A CA 1
ATOM 1845 C C . ASP A 1 221 ? 9.242 -2.566 -32.348 1.00 56.62 221 ASP A C 1
ATOM 1847 O O . ASP A 1 221 ? 9.308 -1.866 -31.341 1.00 56.62 221 ASP A O 1
ATOM 1851 N N . LEU A 1 222 ? 8.085 -3.076 -32.787 1.00 61.84 222 LEU A N 1
ATOM 1852 C CA . LEU A 1 222 ? 6.798 -2.900 -32.120 1.00 61.84 222 LEU A CA 1
ATOM 1853 C C . LEU A 1 222 ? 6.718 -3.684 -30.806 1.00 61.84 222 LEU A C 1
ATOM 1855 O O . LEU A 1 222 ? 6.460 -3.079 -29.774 1.00 61.84 222 LEU A O 1
ATOM 1859 N N . GLU A 1 223 ? 6.989 -4.992 -30.806 1.00 62.72 223 GLU A N 1
ATOM 1860 C CA . GLU A 1 223 ? 6.956 -5.798 -29.577 1.00 62.72 223 GLU A CA 1
ATOM 1861 C C . GLU A 1 223 ? 8.021 -5.354 -28.590 1.00 62.72 223 GLU A C 1
ATOM 1863 O O . GLU A 1 223 ? 7.793 -5.404 -27.383 1.00 62.72 223 GLU A O 1
ATOM 1868 N N . LEU A 1 224 ? 9.192 -4.929 -29.067 1.00 58.97 224 LEU A N 1
ATOM 1869 C CA . LEU A 1 224 ? 10.174 -4.363 -28.176 1.00 58.97 224 LEU A CA 1
ATOM 1870 C C . LEU A 1 224 ? 9.677 -3.025 -27.668 1.00 58.97 224 LEU A C 1
ATOM 1872 O O . LEU A 1 224 ? 9.706 -2.854 -26.469 1.00 58.97 224 LEU A O 1
ATOM 1876 N N . ASN A 1 225 ? 9.194 -2.100 -28.493 1.00 54.69 225 ASN A N 1
ATOM 1877 C CA . ASN A 1 225 ? 8.680 -0.839 -27.969 1.00 54.69 225 ASN A CA 1
ATOM 1878 C C . ASN A 1 225 ? 7.528 -1.068 -26.994 1.00 54.69 225 ASN A C 1
ATOM 1880 O O . ASN A 1 225 ? 7.532 -0.446 -25.952 1.00 54.69 225 ASN A O 1
ATOM 1884 N N . GLU A 1 226 ? 6.610 -1.999 -27.227 1.00 58.94 226 GLU A N 1
ATOM 1885 C CA . GLU A 1 226 ? 5.528 -2.312 -26.291 1.00 58.94 226 GLU A CA 1
ATOM 1886 C C . GLU A 1 226 ? 6.044 -2.972 -25.007 1.00 58.94 226 GLU A C 1
ATOM 1888 O O . GLU A 1 226 ? 5.694 -2.535 -23.910 1.00 58.94 226 GLU A O 1
ATOM 1893 N N . ASN A 1 227 ? 6.930 -3.970 -25.107 1.00 60.22 227 ASN A N 1
ATOM 1894 C CA . ASN A 1 227 ? 7.489 -4.657 -23.942 1.00 60.22 227 ASN A CA 1
ATOM 1895 C C . ASN A 1 227 ? 8.459 -3.759 -23.180 1.00 60.22 227 ASN A C 1
ATOM 1897 O O . ASN A 1 227 ? 8.345 -3.618 -21.975 1.00 60.22 227 ASN A O 1
ATOM 1901 N N . LEU A 1 228 ? 9.396 -3.117 -23.863 1.00 56.34 228 LEU A N 1
ATOM 1902 C CA . LEU A 1 228 ? 10.332 -2.133 -23.337 1.00 56.34 228 LEU A CA 1
ATOM 1903 C C . LEU A 1 228 ? 9.582 -0.919 -22.784 1.00 56.34 228 LEU A C 1
ATOM 1905 O O . LEU A 1 228 ? 9.953 -0.460 -21.720 1.00 56.34 228 LEU A O 1
ATOM 1909 N N . PHE A 1 229 ? 8.499 -0.434 -23.391 1.00 49.06 229 PHE A N 1
ATOM 1910 C CA . PHE A 1 229 ? 7.667 0.625 -22.805 1.00 49.06 229 PHE A CA 1
ATOM 1911 C C . PHE A 1 229 ?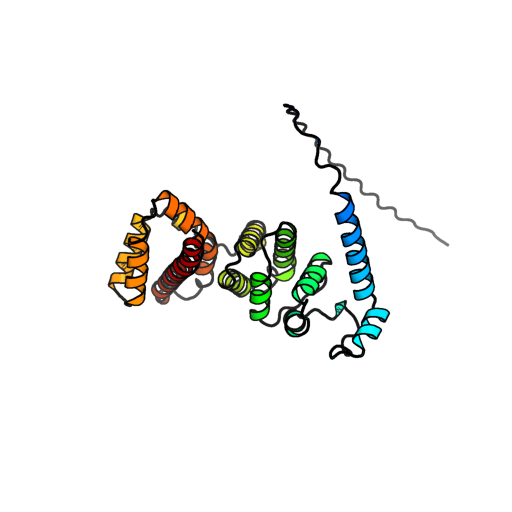 6.933 0.114 -21.566 1.00 49.06 229 PHE A C 1
ATOM 1913 O O . PHE A 1 229 ? 6.994 0.775 -20.536 1.00 49.06 229 PHE A O 1
ATOM 1920 N N . MET A 1 230 ? 6.341 -1.086 -21.576 1.00 54.84 230 MET A N 1
ATOM 1921 C CA . MET A 1 230 ? 5.778 -1.703 -20.362 1.00 54.84 230 MET A CA 1
ATOM 1922 C C . MET A 1 230 ? 6.833 -1.926 -19.259 1.00 54.84 230 MET A C 1
ATOM 1924 O O . MET A 1 230 ? 6.533 -1.755 -18.078 1.00 54.84 230 MET A O 1
ATOM 1928 N N . LEU A 1 231 ? 8.075 -2.248 -19.633 1.00 47.94 231 LEU A N 1
ATOM 1929 C CA . LEU A 1 231 ? 9.196 -2.576 -18.742 1.00 47.94 231 LEU A CA 1
ATOM 1930 C C . LEU A 1 231 ? 9.988 -1.346 -18.263 1.00 47.94 231 LEU A C 1
ATOM 1932 O O . LEU A 1 231 ? 10.516 -1.354 -17.151 1.00 47.94 231 LEU A O 1
ATOM 1936 N N . LEU A 1 232 ? 10.071 -0.283 -19.069 1.00 46.25 232 LEU A N 1
ATOM 1937 C CA . LEU A 1 232 ? 10.780 0.972 -18.784 1.00 46.25 232 LEU A CA 1
ATOM 1938 C C . LEU A 1 232 ? 9.861 2.050 -18.204 1.00 46.25 232 LEU A C 1
ATOM 1940 O O . LEU A 1 232 ? 10.352 2.860 -17.423 1.00 46.25 232 LEU A O 1
ATOM 1944 N N . LYS A 1 233 ? 8.548 2.046 -18.493 1.00 46.41 233 LYS A N 1
ATOM 1945 C CA . LYS A 1 233 ? 7.542 2.929 -17.859 1.00 46.41 233 LYS A CA 1
ATOM 1946 C C . LYS A 1 233 ? 7.646 2.981 -16.326 1.00 46.41 233 LYS A C 1
ATOM 1948 O O . LYS A 1 233 ? 7.476 4.070 -15.780 1.00 46.41 233 LYS A O 1
ATOM 1953 N N . PRO A 1 234 ? 7.997 1.885 -15.620 1.00 47.91 234 PRO A N 1
ATOM 1954 C CA . PRO A 1 234 ? 8.378 1.963 -14.218 1.00 47.91 234 PRO A CA 1
ATOM 1955 C C . PRO A 1 234 ? 9.607 2.834 -13.955 1.00 47.91 234 PRO A C 1
ATOM 1957 O O . PRO A 1 234 ? 9.571 3.732 -13.121 1.00 47.91 234 PRO A O 1
ATOM 1960 N N . LEU A 1 235 ? 10.706 2.553 -14.648 1.00 40.25 235 LEU A N 1
ATOM 1961 C CA . LEU A 1 235 ? 12.061 2.964 -14.279 1.00 40.25 235 LEU A CA 1
ATOM 1962 C C . LEU A 1 235 ? 12.487 4.320 -14.809 1.00 40.25 235 LEU A C 1
ATOM 1964 O O . LEU A 1 235 ? 13.415 4.914 -14.264 1.00 40.25 235 LEU A O 1
ATOM 1968 N N . ILE A 1 236 ? 11.727 4.824 -15.771 1.00 42.56 236 ILE A N 1
ATOM 1969 C CA . ILE A 1 236 ? 11.630 6.223 -16.156 1.00 42.56 236 ILE A CA 1
ATOM 1970 C C . ILE A 1 236 ? 11.495 7.161 -14.912 1.00 42.56 236 ILE A C 1
ATOM 1972 O O . ILE A 1 236 ? 11.717 8.356 -14.974 1.00 42.56 236 ILE A O 1
ATOM 1976 N N . ASN A 1 237 ? 11.235 6.649 -13.708 1.00 48.03 237 ASN A N 1
ATOM 1977 C CA . ASN A 1 237 ? 11.180 7.452 -12.481 1.00 48.03 237 ASN A CA 1
ATOM 1978 C C . ASN A 1 237 ? 12.389 7.275 -11.530 1.00 48.03 237 ASN A C 1
ATOM 1980 O O . ASN A 1 237 ? 12.411 7.877 -10.458 1.00 48.03 237 ASN A O 1
ATOM 1984 N N . TRP A 1 238 ? 13.385 6.436 -11.860 1.00 41.28 238 TRP A N 1
ATOM 1985 C CA . TRP A 1 238 ? 14.523 6.146 -10.967 1.00 41.28 238 TRP A CA 1
ATOM 1986 C C . TRP A 1 238 ? 15.688 7.138 -11.106 1.00 41.28 238 TRP A C 1
ATOM 1988 O O . TRP A 1 238 ? 16.313 7.502 -10.109 1.00 41.28 238 TRP A O 1
ATOM 1998 N N . ASP A 1 239 ? 15.988 7.569 -12.333 1.00 37.91 239 ASP A N 1
ATOM 1999 C CA . ASP A 1 239 ? 17.222 8.309 -12.665 1.00 37.91 239 ASP A CA 1
ATOM 2000 C C . ASP A 1 239 ? 17.281 9.718 -12.053 1.00 37.91 239 ASP A C 1
ATOM 2002 O O . ASP A 1 239 ? 18.314 10.362 -11.896 1.00 37.91 239 ASP A O 1
ATOM 2006 N N . THR A 1 240 ? 16.136 10.192 -11.619 1.00 41.00 240 THR A N 1
ATOM 2007 C CA . THR A 1 240 ? 15.911 11.590 -11.325 1.00 41.00 240 THR A CA 1
ATOM 2008 C C . THR A 1 240 ? 16.047 11.950 -9.856 1.00 41.00 240 THR A C 1
ATOM 2010 O O . THR A 1 240 ? 15.912 13.108 -9.469 1.00 41.00 240 THR A O 1
ATOM 2013 N N . LYS A 1 241 ? 16.406 10.968 -9.025 1.00 49.69 241 LYS A N 1
ATOM 2014 C CA . LYS A 1 241 ? 16.681 11.167 -7.599 1.00 49.69 241 LYS A CA 1
ATOM 2015 C C . LYS A 1 241 ? 18.127 11.544 -7.259 1.00 49.69 241 LYS A C 1
ATOM 2017 O O . LYS A 1 241 ? 18.389 11.801 -6.091 1.00 49.69 241 LYS A O 1
ATOM 2022 N N . ASN A 1 242 ? 19.059 11.622 -8.218 1.00 39.47 242 ASN A N 1
ATOM 2023 C CA . ASN A 1 242 ? 20.486 11.823 -7.902 1.00 39.47 242 ASN A CA 1
ATOM 2024 C C . ASN A 1 242 ? 21.174 13.037 -8.566 1.00 39.47 242 ASN A C 1
ATOM 2026 O O . ASN A 1 242 ? 22.405 13.100 -8.567 1.00 39.47 242 ASN A O 1
ATOM 2030 N N . GLU A 1 243 ? 20.437 14.015 -9.099 1.00 43.12 243 GLU A N 1
ATOM 2031 C CA . GLU A 1 243 ? 21.048 15.127 -9.857 1.00 43.12 243 GLU A CA 1
ATOM 2032 C C . GLU A 1 243 ? 21.667 16.259 -9.019 1.00 43.12 243 GLU A C 1
ATOM 2034 O O . GLU A 1 243 ? 22.351 17.111 -9.579 1.00 43.12 243 GLU A O 1
ATOM 2039 N N . ASN A 1 244 ? 21.590 16.225 -7.685 1.00 43.91 244 ASN A N 1
ATOM 2040 C CA . ASN A 1 244 ? 22.293 17.215 -6.852 1.00 43.91 244 ASN A CA 1
ATOM 2041 C C . ASN A 1 244 ? 23.768 16.871 -6.548 1.00 43.91 244 ASN A C 1
ATOM 2043 O O . ASN A 1 244 ? 24.381 17.492 -5.680 1.00 43.91 244 ASN A O 1
ATOM 2047 N N . ILE A 1 245 ? 24.387 15.920 -7.259 1.00 40.62 245 ILE A N 1
ATOM 2048 C CA . ILE A 1 245 ? 25.813 15.597 -7.084 1.00 40.62 245 ILE A CA 1
ATOM 2049 C C . ILE A 1 245 ? 26.615 16.118 -8.285 1.00 40.62 245 ILE A C 1
ATOM 2051 O O . ILE A 1 245 ? 26.592 15.525 -9.359 1.00 40.62 245 ILE A O 1
ATOM 2055 N N . ARG A 1 246 ? 27.320 17.234 -8.038 1.00 38.09 246 ARG A N 1
ATOM 2056 C CA . ARG A 1 246 ? 28.270 17.988 -8.887 1.00 38.09 246 ARG A CA 1
ATOM 2057 C C . ARG A 1 246 ? 28.819 17.234 -10.116 1.00 38.09 246 ARG A C 1
ATOM 2059 O O . ARG A 1 246 ? 29.304 16.105 -10.020 1.00 38.09 246 ARG A O 1
ATOM 2066 N N . GLU A 1 247 ? 28.809 17.942 -11.246 1.00 42.53 247 GLU A N 1
ATOM 2067 C CA . GLU A 1 247 ? 28.898 17.510 -12.655 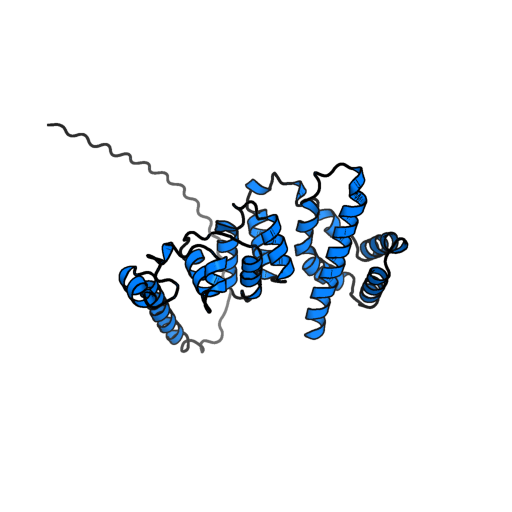1.00 42.53 247 GLU A CA 1
ATOM 2068 C C . GLU A 1 247 ? 29.995 16.499 -13.056 1.00 42.53 247 GLU A C 1
ATOM 2070 O O . GLU A 1 247 ? 29.888 15.880 -14.111 1.00 42.53 247 GLU A O 1
ATOM 2075 N N . SER A 1 248 ? 31.004 16.207 -12.232 1.00 43.91 248 SER A N 1
ATOM 2076 C CA . SER A 1 248 ? 32.066 15.247 -12.583 1.00 43.91 248 SER A CA 1
ATOM 2077 C C . SER A 1 248 ? 31.768 13.776 -12.232 1.00 43.91 248 SER A C 1
ATOM 2079 O O . SER A 1 248 ? 32.464 12.882 -12.714 1.00 43.91 248 SER A O 1
ATOM 2081 N N . LYS A 1 249 ? 30.705 13.472 -11.462 1.00 44.19 249 LYS A N 1
ATOM 2082 C CA . LYS A 1 249 ? 30.235 12.083 -11.198 1.00 44.19 249 LYS A CA 1
ATOM 2083 C C . LYS A 1 249 ? 29.136 11.586 -12.161 1.00 44.19 249 LYS A C 1
ATOM 2085 O O . LYS A 1 249 ? 28.772 10.407 -12.115 1.00 44.19 249 LYS A O 1
ATOM 2090 N N . TYR A 1 250 ? 28.629 12.438 -13.055 1.00 42.31 250 TYR A N 1
ATOM 2091 C CA . TYR A 1 250 ? 27.420 12.202 -13.866 1.00 42.31 250 TYR A CA 1
ATOM 2092 C C . TYR A 1 250 ? 27.479 10.986 -14.800 1.00 42.31 250 TYR A C 1
ATOM 2094 O O . TYR A 1 250 ? 26.499 10.250 -14.940 1.00 42.31 250 TYR A O 1
ATOM 2102 N N . THR A 1 251 ? 28.632 10.709 -15.407 1.00 42.94 251 THR A N 1
ATOM 2103 C CA . THR A 1 251 ? 28.780 9.591 -16.356 1.00 42.94 251 THR A CA 1
ATOM 2104 C C . THR A 1 251 ? 28.629 8.228 -15.675 1.00 42.94 251 THR A C 1
ATOM 2106 O O . THR A 1 251 ? 28.236 7.250 -16.310 1.00 42.94 251 THR A O 1
ATOM 2109 N N . ILE A 1 252 ? 28.907 8.150 -14.369 1.00 41.91 252 ILE A N 1
ATOM 2110 C CA . ILE A 1 252 ? 28.743 6.930 -13.568 1.00 41.91 252 ILE A CA 1
ATOM 2111 C C . ILE A 1 252 ? 27.265 6.715 -13.205 1.00 41.91 252 ILE A C 1
ATOM 2113 O O . ILE A 1 252 ? 26.827 5.566 -13.126 1.00 41.91 252 ILE A O 1
ATOM 2117 N N . ASN A 1 253 ? 26.481 7.789 -13.047 1.00 48.75 253 ASN A N 1
ATOM 2118 C CA . ASN A 1 253 ? 25.075 7.691 -12.658 1.00 48.75 253 ASN A CA 1
ATOM 2119 C C . ASN A 1 253 ? 24.194 7.213 -13.809 1.00 48.75 253 ASN A C 1
ATOM 2121 O O . ASN A 1 253 ? 23.635 6.125 -13.686 1.00 48.75 253 ASN A O 1
ATOM 2125 N N . LYS A 1 254 ? 24.205 7.899 -14.967 1.00 48.44 254 LYS A N 1
ATOM 2126 C CA . LYS A 1 254 ? 23.476 7.444 -16.175 1.00 48.44 254 LYS A CA 1
ATOM 2127 C C . LYS A 1 254 ? 23.772 5.974 -16.478 1.00 48.44 254 LYS A C 1
ATOM 2129 O O . LYS A 1 254 ? 22.885 5.171 -16.746 1.00 48.44 254 LYS A O 1
ATOM 2134 N N . ARG A 1 255 ? 25.042 5.591 -16.340 1.00 48.38 255 ARG A N 1
ATOM 2135 C CA . ARG A 1 255 ? 25.518 4.217 -16.502 1.00 48.38 255 ARG A CA 1
ATOM 2136 C C . ARG A 1 255 ? 24.870 3.225 -15.528 1.00 48.38 255 ARG A C 1
ATOM 2138 O O . ARG A 1 255 ? 24.444 2.160 -15.962 1.00 48.38 255 ARG A O 1
ATOM 2145 N N . ASN A 1 256 ? 24.822 3.518 -14.230 1.00 53.94 256 ASN A N 1
ATOM 2146 C CA . ASN A 1 256 ? 24.205 2.621 -13.244 1.00 53.94 256 ASN A CA 1
ATOM 2147 C C . ASN A 1 256 ? 22.697 2.474 -13.465 1.00 53.94 256 ASN A C 1
ATOM 2149 O O . ASN A 1 256 ? 22.135 1.418 -13.176 1.00 53.94 256 ASN A O 1
ATOM 2153 N N . VAL A 1 257 ? 22.061 3.513 -14.000 1.00 53.38 257 VAL A N 1
ATOM 2154 C CA . VAL A 1 257 ? 20.625 3.540 -14.276 1.00 53.38 257 VAL A CA 1
ATOM 2155 C C . VAL A 1 257 ? 20.324 2.678 -15.480 1.00 53.38 257 VAL A C 1
ATOM 2157 O O . VAL A 1 257 ? 19.577 1.716 -15.338 1.00 53.38 257 VAL A O 1
ATOM 2160 N N . VAL A 1 258 ? 21.036 2.884 -16.590 1.00 54.97 258 VAL A N 1
ATOM 2161 C CA . VAL A 1 258 ? 21.027 2.007 -17.776 1.00 54.97 258 VAL A CA 1
ATOM 2162 C C . VAL A 1 258 ? 21.237 0.537 -17.397 1.00 54.97 258 VAL A C 1
ATOM 2164 O O . VAL A 1 258 ? 20.480 -0.329 -17.826 1.00 54.97 258 VAL A O 1
ATOM 2167 N N . LEU A 1 259 ? 22.201 0.223 -16.527 1.00 55.97 259 LEU A N 1
ATOM 2168 C CA . LEU A 1 259 ? 22.433 -1.162 -16.098 1.00 55.97 259 LEU A CA 1
ATOM 2169 C C . LEU A 1 259 ? 21.321 -1.736 -15.211 1.00 55.97 259 LEU A C 1
ATOM 2171 O O . LEU A 1 259 ? 21.026 -2.930 -15.315 1.00 55.97 259 LEU A O 1
ATOM 2175 N N . LYS A 1 260 ? 20.686 -0.915 -14.367 1.00 55.75 260 LYS A N 1
ATOM 2176 C CA . LYS A 1 260 ? 19.491 -1.323 -13.615 1.00 55.75 260 LYS A CA 1
ATOM 2177 C C . LYS A 1 260 ? 18.285 -1.521 -14.536 1.00 55.75 260 LYS A C 1
ATOM 2179 O O . LYS A 1 260 ? 17.591 -2.517 -14.356 1.00 55.75 260 LYS A O 1
ATOM 2184 N N . TYR A 1 261 ? 18.101 -0.670 -15.552 1.00 58.09 261 TYR A N 1
ATOM 2185 C CA . TYR A 1 261 ? 17.094 -0.850 -16.606 1.00 58.09 261 TYR A CA 1
ATOM 2186 C C . TYR A 1 261 ? 17.255 -2.192 -17.313 1.00 58.09 261 TYR A C 1
ATOM 2188 O O . TYR A 1 261 ? 16.309 -2.973 -17.364 1.00 58.09 261 TYR A O 1
ATOM 2196 N N . ILE A 1 262 ? 18.471 -2.512 -17.766 1.00 57.78 262 ILE A N 1
ATOM 2197 C CA . ILE A 1 262 ? 18.765 -3.802 -18.405 1.00 57.78 262 ILE A CA 1
ATOM 2198 C C . ILE A 1 262 ? 18.510 -4.961 -17.440 1.00 57.78 262 ILE A C 1
ATOM 2200 O O . ILE A 1 262 ? 17.949 -5.981 -17.829 1.00 57.78 262 ILE A O 1
ATOM 2204 N N . HIS A 1 263 ? 18.932 -4.841 -16.177 1.00 56.31 263 HIS A N 1
ATOM 2205 C CA . HIS A 1 263 ? 18.719 -5.914 -15.212 1.00 56.31 263 HIS A CA 1
ATOM 2206 C C . HIS A 1 263 ? 17.232 -6.203 -15.000 1.00 56.31 263 HIS A C 1
ATOM 2208 O O . HIS A 1 263 ? 16.863 -7.371 -14.979 1.00 56.31 263 HIS A O 1
ATOM 2214 N N . ILE A 1 264 ? 16.399 -5.168 -14.890 1.00 53.47 264 ILE A N 1
ATOM 2215 C CA . ILE A 1 264 ? 14.958 -5.310 -14.668 1.00 53.47 264 ILE A CA 1
ATOM 2216 C C . ILE A 1 264 ? 14.249 -5.809 -15.924 1.00 53.47 264 ILE A C 1
ATOM 2218 O O . ILE A 1 264 ? 13.455 -6.741 -15.816 1.00 53.47 264 ILE A O 1
ATOM 2222 N N . PHE A 1 265 ? 14.601 -5.280 -17.103 1.00 54.75 265 PHE A N 1
ATOM 2223 C CA . PHE A 1 265 ? 14.144 -5.813 -18.389 1.00 54.75 265 PHE A CA 1
ATOM 2224 C C . PHE A 1 265 ? 14.384 -7.325 -18.468 1.00 54.75 265 PHE A C 1
ATOM 2226 O O . PHE A 1 265 ? 13.481 -8.085 -18.800 1.00 54.75 265 PHE A O 1
ATOM 2233 N N . LEU A 1 266 ? 15.573 -7.787 -18.071 1.00 52.31 266 LEU A N 1
ATOM 2234 C CA . LEU A 1 266 ? 15.901 -9.212 -18.076 1.00 52.31 266 LEU A CA 1
ATOM 2235 C C . LEU A 1 266 ? 15.188 -10.013 -16.987 1.00 52.31 266 LEU A C 1
ATOM 2237 O O . LEU A 1 266 ? 14.806 -11.151 -17.241 1.00 52.31 266 LEU A O 1
ATOM 2241 N N . THR A 1 267 ? 15.006 -9.452 -15.790 1.00 53.69 267 THR A N 1
ATOM 2242 C CA . THR A 1 267 ? 14.298 -10.137 -14.701 1.00 53.69 267 THR A CA 1
ATOM 2243 C C . THR A 1 267 ? 12.826 -10.342 -15.061 1.00 53.69 267 THR A C 1
ATOM 2245 O O . THR A 1 267 ? 12.338 -11.465 -14.966 1.00 53.69 267 THR A O 1
ATOM 2248 N N . ILE A 1 268 ? 12.139 -9.305 -15.547 1.00 48.62 268 ILE A N 1
ATOM 2249 C CA . ILE A 1 268 ? 10.706 -9.371 -15.879 1.00 48.62 268 ILE A CA 1
ATOM 2250 C C . ILE A 1 268 ? 10.471 -10.062 -17.232 1.00 48.62 268 ILE A C 1
ATOM 2252 O O . ILE A 1 268 ? 9.568 -10.885 -17.358 1.00 48.62 268 ILE A O 1
ATOM 2256 N N . GLY A 1 269 ? 11.307 -9.807 -18.244 1.00 52.44 269 GLY A N 1
ATOM 2257 C CA . GLY A 1 269 ? 11.223 -10.525 -19.520 1.00 52.44 269 GLY A CA 1
ATOM 2258 C C . GLY A 1 269 ? 11.358 -12.040 -19.329 1.00 52.44 269 GLY A C 1
ATOM 2259 O O . GLY A 1 269 ? 10.614 -12.815 -19.924 1.00 52.44 269 GLY A O 1
ATOM 2260 N N . SER A 1 270 ? 12.226 -12.480 -18.408 1.00 47.88 270 SER A N 1
ATOM 2261 C CA . SER A 1 270 ? 12.402 -13.908 -18.114 1.00 47.88 270 SER A CA 1
ATOM 2262 C C . SER A 1 270 ? 11.212 -14.570 -17.407 1.00 47.88 270 SER A C 1
ATOM 2264 O O . SER A 1 270 ? 11.035 -15.781 -17.542 1.00 47.88 270 SER A O 1
ATOM 2266 N N . THR A 1 271 ? 10.390 -13.820 -16.662 1.00 47.88 271 THR A N 1
ATOM 2267 C CA . THR A 1 271 ? 9.202 -14.374 -15.989 1.00 47.88 271 THR A CA 1
ATOM 2268 C C . THR A 1 271 ? 8.008 -14.494 -16.929 1.00 47.88 271 THR A C 1
ATOM 2270 O O . THR A 1 271 ? 7.230 -15.434 -16.782 1.00 47.88 271 THR A O 1
ATOM 2273 N N . GLN A 1 272 ? 7.881 -13.599 -17.914 1.00 46.38 272 GLN A N 1
ATOM 2274 C CA . GLN A 1 272 ? 6.815 -13.653 -18.923 1.00 46.38 272 GLN A CA 1
ATOM 2275 C C . GLN A 1 272 ? 7.061 -14.742 -19.976 1.00 46.38 272 GLN A C 1
ATOM 2277 O O . GLN A 1 272 ? 6.132 -15.457 -20.339 1.00 46.38 272 GLN A O 1
ATOM 2282 N N . VAL A 1 273 ? 8.313 -14.944 -20.407 1.00 47.00 273 VAL A N 1
ATOM 2283 C CA . VAL A 1 273 ? 8.648 -15.999 -21.385 1.00 47.00 273 VAL A CA 1
ATOM 2284 C C . VAL A 1 273 ? 8.417 -17.406 -20.822 1.00 47.00 273 VAL A C 1
ATOM 2286 O O . VAL A 1 273 ? 8.089 -18.303 -21.577 1.00 47.00 273 VAL A O 1
ATOM 2289 N N . LYS A 1 274 ? 8.495 -17.612 -19.500 1.00 47.19 274 LYS A N 1
ATOM 2290 C CA . LYS A 1 274 ? 8.160 -18.908 -18.875 1.00 47.19 274 LYS A CA 1
ATOM 2291 C C . LYS A 1 274 ? 6.658 -19.223 -18.823 1.00 47.19 274 LYS A C 1
ATOM 2293 O O . LYS A 1 274 ? 6.303 -20.326 -18.421 1.00 47.19 274 LYS A O 1
ATOM 2298 N N . LYS A 1 275 ? 5.787 -18.255 -19.129 1.00 43.25 275 LYS A N 1
ATOM 2299 C CA . LYS A 1 275 ? 4.325 -18.428 -19.106 1.00 43.25 275 LYS A CA 1
ATOM 2300 C C . LYS A 1 275 ? 3.721 -18.720 -20.484 1.00 43.25 275 LYS A C 1
ATOM 2302 O O . LYS A 1 275 ? 2.528 -19.005 -20.541 1.00 43.25 275 LYS A O 1
ATOM 2307 N N . LYS A 1 276 ? 4.508 -18.625 -21.555 1.00 43.25 276 LYS A N 1
ATOM 2308 C CA . LYS A 1 276 ? 4.140 -19.091 -22.896 1.00 43.25 276 LYS A CA 1
ATOM 2309 C C . LYS A 1 276 ? 4.835 -20.418 -23.160 1.00 43.25 276 LYS A C 1
ATOM 2311 O O . LYS A 1 276 ? 4.195 -21.263 -23.813 1.00 43.25 276 LYS A O 1
#

Foldseek 3Di:
DDDDDDDDDDDDDDDDDDDDDDDDDDDDDDDDPPPPPVVVVVVVVVVVVVVQCQPQVSVCVVCCPDPVVVPSGLLVPAELVCLVVPPPCSLVSLLVCLVVVGHHDYDDLVSLLVNLLPQDDDPSSLVSLLSCCQSPVPVDPCVLSNLVSNLVSVRLSNLVSNVVNCVVDVVCVVLVLQAPLCVVVPDQPVNLLVVLVVVVVPDDPVSVVLSVVVVVPPDDSVNCCVLLCSLCVSLSRPLSPPPVPDDPCVVVSVVVSSVVSSVSSVVVVVVVVVVD

InterPro domains:
  IPR051904 UPF0746 family, actin cytoskeleton organization [PTHR32488] (11-266)

Organism: Dictyostelium discoideum (NCBI:txid44689)

Secondary structure (DSSP, 8-state):
--------------------------------TTSSSTHHHHHHHHHHHHHHHT-HHHHHHHHTTSTTTT--SGGG--BHHHHHHH-TTHHHHHHHHHHTT---B---HHHHHHHHHH--S-HHHHHHHHHHIIIIITTSTTHHHHHHHHHHHT-HHHHHHHHHHHHH-GGGTT-GGGGTTHHHHH--HHHHHHHHHHHHTTS-HHHHHHHHHHHHS---HHHHHHHHHHHHTTGGGTGGG-TTS-TTSHHHHHHHHHHHHHHHHHHHHHHHHTT-

Sequence (276 aa):
MGDDESDNNNNNNNNNNNNNNNNNNNNNNNNNNNNNNNNNNNNKNEILFWKVFRNIYIFKYIFSNFKYSEYSEYDELDSIDNIIRDYKNGIEIIKDKVKSNSSLSFGNTKSLKIIFENVKETEENQLFLTQFINNYCLNSNLVGDIFNCIIKSSNLMALTSFINIYKSNTRFKYQGVLMKMNLFIEFKLGELINFLKKFVKNRRYDIKLKLKKIEDYQFSDLELNENLFMLLKPLINWDTKNENIRESKYTINKRNVVLKYIHIFLTIGSTQVKKK

Radius of gyration: 25.88 Å; chains: 1; bounding box: 66×58×63 Å